Protein AF-A0A7V8RCX6-F1 (afdb_monomer)

Solvent-accessible surface area (backbone atoms only — not comparable to full-atom values): 16274 Å² total; per-residue (Å²): 136,80,81,80,78,79,68,81,81,81,74,73,63,91,70,73,66,72,78,74,90,60,91,49,94,75,63,81,87,49,75,70,74,54,70,71,52,35,29,60,40,49,23,44,60,29,39,39,66,17,65,67,55,43,53,50,51,62,69,48,70,80,50,73,89,47,82,86,41,75,65,42,35,65,69,10,46,87,76,41,24,57,45,77,71,68,55,87,54,51,48,88,69,55,48,78,50,63,29,56,94,47,24,42,57,39,44,36,31,38,23,32,78,88,46,64,73,81,71,50,42,88,79,42,45,84,58,36,75,49,76,56,90,58,36,37,38,36,36,28,34,43,102,73,53,78,48,40,39,34,38,33,57,33,86,86,42,87,63,77,42,77,63,74,68,93,53,99,49,31,69,48,31,52,48,32,51,53,48,52,55,39,53,62,67,70,51,84,80,63,74,81,65,53,46,38,61,51,75,68,54,43,53,54,50,51,52,32,49,43,51,48,54,39,49,74,74,64,51,47,72,66,51,44,29,49,68,70,75,38,60,87,56,82,84,64,54,62,73,59,38,76,76,32,68,62,51,57,52,35,51,51,48,53,52,50,28,50,39,29,28,69,63,42,23,56,58,36,32,65,45,58,49,76,75,74,85,124

Mean predicted aligned error: 8.82 Å

Radius of gyration: 21.64 Å; Cα contacts (8 Å, |Δi|>4): 363; chains: 1; bounding box: 50×54×68 Å

pLDDT: mean 82.91, std 17.57, range [28.8, 98.19]

InterPro domains:
  IPR018754 T6SS, Transcription factor RovC-like, DNA binding domain [PF10074] (167-269)
  IPR045465 Transcriptional regulator-like domain [PF20109] (26-81)

Foldseek 3Di:
DDDPPDAPDDPDQPDDDQPPPDDDVLQDPCLVVLPQDFLQQLLLLLQLLQPVLQVVVVVCVVPVPCQQDPVQCVVCVLSQASGRDNSVDHCVQANTQGDCVLFVLAWEKEDAPPCVVVLAFPQWDWRDWDDDPQWIWTWTDHPRDIHTYIYGHDHPHPDMDTDADPDPLSVLNVQSVVQSVCSNVVDDPGPDRFRGDDPVRSLLSSLLSSLSVCVVVSHDLQSSLCVRVNVPDDRDRPVCLVPDPSSVVSVVSNVVSVCSSVSVSSVSSSDTDPPPDD

Sequence (278 aa):
MLPDRILPAEPAWSNYHPMALGNQPWQDPEADAFCSHDFADFAQEFLRRNPAYRQLVSRWRGQADLMQSSVHEALAYPWGLCRVFDPDASPRATPALWRPACHPAILEIRCSTNSAPAMFPQGYDPLAEFKCGNAHHLVLANAAYRLRLCLWQAPGQQSPAMILLKDDSLAVRLAAAGHYARICKKHMAPPSPPCQPTPYQRLALVRLLQINDAMAAGATCRDIAWTIVFPKHECLSGMAWKGSAERRHCWRLIGQAKRLQHGGHLRLLALTRSVGKG

Secondary structure (DSSP, 8-state):
------PPPPPPGGG---S--S--TTSSS-TTTTTT--HHHHHHHHHHT-HHHHHHHHHHTT-GGGTTSHHHHHHHGGGTBSS---TTS-TTTS---B-TTT-TTSEEEEE-TT-TGGGSPTT-EEEEEEEETTEEEEEEE-SS-EEEEEEEE-TT--S-EEE---STTHHHHHHHHHHHHHHHTT-SSPPPPTTPPPHHHHHHHHHHHHHHHHHHTT--HHHHIIIIISTTSPPPPHHHHHT-HHHHHHHHHHHHHHHIIIIIHHHHHT--------

Organism: NCBI:txid56361

Nearest PDB structures (foldseek):
  7x0q-assembly1_B  TM=5.187E-01  e=9.604E-01  Acetivibrio thermocellus
  1gwz-assembly1_A  TM=2.024E-01  e=3.932E-02  Homo sapiens
  2a8b-assembly1_A  TM=2.290E-01  e=8.741E-02  Homo sapiens
  7kmy-assembly2_D  TM=5.469E-01  e=2.135E+00  Mycobacterium tuberculosis

Structure (mmCIF, N/CA/C/O backbone):
data_AF-A0A7V8RCX6-F1
#
_entry.id   AF-A0A7V8RCX6-F1
#
loop_
_atom_site.group_PDB
_atom_site.id
_atom_site.type_symbol
_atom_site.label_atom_id
_atom_site.label_alt_id
_atom_site.label_comp_id
_atom_site.label_asym_id
_atom_site.label_entity_id
_atom_site.label_seq_id
_atom_site.pdbx_PDB_ins_code
_atom_site.Cartn_x
_atom_site.Cartn_y
_atom_site.Cartn_z
_atom_site.occupancy
_atom_site.B_iso_or_equiv
_atom_site.auth_seq_id
_atom_site.auth_comp_id
_atom_site.auth_asym_id
_atom_site.auth_atom_id
_atom_site.pdbx_PDB_model_num
ATOM 1 N N . MET A 1 1 ? 27.632 -4.073 0.501 1.00 30.27 1 MET A N 1
ATOM 2 C CA . MET A 1 1 ? 27.812 -4.508 -0.898 1.00 30.27 1 MET A CA 1
ATOM 3 C C . MET A 1 1 ? 26.708 -5.504 -1.212 1.00 30.27 1 MET A C 1
ATOM 5 O O . MET A 1 1 ? 26.719 -6.582 -0.637 1.00 30.27 1 MET A O 1
ATOM 9 N N . LEU A 1 2 ? 25.693 -5.115 -1.990 1.00 29.42 2 LEU A N 1
ATOM 10 C CA . LEU A 1 2 ? 24.706 -6.078 -2.498 1.00 29.42 2 LEU A CA 1
ATOM 11 C C . LEU A 1 2 ? 25.322 -6.812 -3.697 1.00 29.42 2 LEU A C 1
ATOM 13 O O . LEU A 1 2 ? 25.995 -6.152 -4.487 1.00 29.42 2 LEU A O 1
ATOM 17 N N . PRO A 1 3 ? 25.094 -8.122 -3.865 1.00 32.94 3 PRO A N 1
ATOM 18 C CA . PRO A 1 3 ? 25.505 -8.807 -5.078 1.00 32.94 3 PRO A CA 1
ATOM 19 C C . PRO A 1 3 ? 24.666 -8.299 -6.255 1.00 32.94 3 PRO A C 1
ATOM 21 O O . PRO A 1 3 ? 23.431 -8.283 -6.193 1.00 32.94 3 PRO A O 1
ATOM 24 N N . ASP A 1 4 ? 25.351 -7.878 -7.318 1.00 33.56 4 ASP A N 1
ATOM 25 C CA . ASP A 1 4 ? 24.765 -7.586 -8.620 1.00 33.56 4 ASP A CA 1
ATOM 26 C C . ASP A 1 4 ? 24.038 -8.832 -9.122 1.00 33.56 4 ASP A C 1
ATOM 28 O O . ASP A 1 4 ? 24.635 -9.804 -9.584 1.00 33.56 4 ASP A O 1
ATOM 32 N N . ARG A 1 5 ? 22.709 -8.821 -9.015 1.00 40.06 5 ARG A N 1
ATOM 33 C CA . ARG A 1 5 ? 21.882 -9.785 -9.731 1.00 40.06 5 ARG A CA 1
ATOM 34 C C . ARG A 1 5 ? 21.974 -9.409 -11.209 1.00 40.06 5 ARG A C 1
ATOM 36 O O . ARG A 1 5 ? 21.362 -8.428 -11.634 1.00 40.06 5 ARG A O 1
ATOM 43 N N . ILE A 1 6 ? 22.804 -10.161 -11.931 1.00 40.66 6 ILE A N 1
ATOM 44 C CA . ILE A 1 6 ? 23.064 -10.055 -13.369 1.00 40.66 6 ILE A CA 1
ATOM 45 C C . ILE A 1 6 ? 21.714 -9.999 -14.092 1.00 40.66 6 ILE A C 1
ATOM 47 O O . ILE A 1 6 ? 20.936 -10.952 -14.058 1.00 40.66 6 ILE A O 1
ATOM 51 N N . LEU A 1 7 ? 21.410 -8.843 -14.683 1.00 47.62 7 LEU A N 1
ATOM 52 C CA . LEU A 1 7 ? 20.329 -8.731 -15.657 1.00 47.62 7 LEU A CA 1
ATOM 53 C C . LEU A 1 7 ? 20.684 -9.612 -16.863 1.00 47.62 7 LEU A C 1
ATOM 55 O O . LEU A 1 7 ? 21.874 -9.755 -17.152 1.00 47.62 7 LEU A O 1
ATOM 59 N N . PRO A 1 8 ? 19.698 -10.198 -17.562 1.00 46.56 8 PRO A N 1
ATOM 60 C CA . PRO A 1 8 ? 19.975 -10.995 -18.752 1.00 46.56 8 PRO A CA 1
ATOM 61 C C . PRO A 1 8 ? 20.878 -10.218 -19.722 1.00 46.56 8 PRO A C 1
ATOM 63 O O . PRO A 1 8 ? 20.714 -9.007 -19.899 1.00 46.56 8 PRO A O 1
ATOM 66 N N . ALA A 1 9 ? 21.863 -10.911 -20.300 1.00 45.94 9 ALA A N 1
ATOM 67 C CA . ALA A 1 9 ? 22.797 -10.327 -21.255 1.00 45.94 9 ALA A CA 1
ATOM 68 C C . ALA A 1 9 ? 22.026 -9.709 -22.435 1.00 45.94 9 ALA A C 1
ATOM 70 O O . ALA A 1 9 ? 21.134 -10.346 -22.994 1.00 45.94 9 ALA A O 1
ATOM 71 N N . GLU A 1 10 ? 22.345 -8.459 -22.790 1.00 52.66 10 GLU A N 1
ATOM 72 C CA . GLU A 1 10 ? 21.669 -7.766 -23.892 1.00 52.66 10 GLU A CA 1
ATOM 73 C C . GLU A 1 10 ? 21.939 -8.492 -25.230 1.00 52.66 10 GLU A C 1
ATOM 75 O O . GLU A 1 10 ? 23.099 -8.787 -25.532 1.00 52.66 10 GLU A O 1
ATOM 80 N N . PRO A 1 11 ? 20.912 -8.764 -26.058 1.00 50.78 11 PRO A N 1
ATOM 81 C CA . PRO A 1 11 ? 21.098 -9.371 -27.374 1.00 50.78 11 PRO A CA 1
ATOM 82 C C . PRO A 1 11 ? 21.833 -8.433 -28.346 1.00 50.78 11 PRO A C 1
ATOM 84 O O . PRO A 1 11 ? 21.842 -7.209 -28.184 1.00 50.78 11 PRO A O 1
ATOM 87 N N . ALA A 1 12 ? 22.435 -9.011 -29.391 1.00 51.22 12 ALA A N 1
ATOM 88 C CA . ALA A 1 12 ? 23.184 -8.278 -30.410 1.00 51.22 12 ALA A CA 1
ATOM 89 C C . ALA A 1 12 ? 22.312 -7.205 -31.098 1.00 51.22 12 ALA A C 1
ATOM 91 O O . ALA A 1 12 ? 21.289 -7.492 -31.719 1.00 51.22 12 ALA A O 1
ATOM 92 N N . TRP A 1 13 ? 22.744 -5.945 -30.989 1.00 49.66 13 TRP A N 1
ATOM 93 C CA . TRP A 1 13 ? 21.921 -4.747 -31.208 1.00 49.66 13 TRP A CA 1
ATOM 94 C C . TRP A 1 13 ? 21.447 -4.507 -32.649 1.00 49.66 13 TRP A C 1
ATOM 96 O O . TRP A 1 13 ? 20.579 -3.662 -32.856 1.00 49.66 13 TRP A O 1
ATOM 106 N N . SER A 1 14 ? 22.015 -5.206 -33.637 1.00 46.97 14 SER A N 1
ATOM 107 C CA . SER A 1 14 ? 21.682 -5.007 -35.056 1.00 46.97 14 SER A CA 1
ATOM 108 C C . SER A 1 14 ? 20.304 -5.562 -35.437 1.00 46.97 14 SER A C 1
ATOM 110 O O . SER A 1 14 ? 19.743 -5.117 -36.430 1.00 46.97 14 SER A O 1
ATOM 112 N N . ASN A 1 15 ? 19.748 -6.479 -34.634 1.00 48.31 15 ASN A N 1
ATOM 113 C CA . ASN A 1 15 ? 18.487 -7.179 -34.908 1.00 48.31 15 ASN A CA 1
ATOM 114 C C . ASN A 1 15 ? 17.499 -7.054 -33.733 1.00 48.31 15 ASN A C 1
ATOM 116 O O . ASN A 1 15 ? 16.752 -7.990 -33.449 1.00 48.31 15 ASN A O 1
ATOM 120 N N . TYR A 1 16 ? 17.524 -5.937 -32.988 1.00 49.53 16 TYR A N 1
ATOM 121 C CA . TYR A 1 16 ? 16.564 -5.719 -31.900 1.00 49.53 16 TYR A CA 1
ATOM 122 C C . TYR A 1 16 ? 15.160 -5.549 -32.484 1.00 49.53 16 TYR A C 1
ATOM 124 O O . TYR A 1 16 ? 14.740 -4.452 -32.850 1.00 49.53 16 TYR A O 1
ATOM 132 N N . HIS A 1 17 ? 14.437 -6.656 -32.547 1.00 55.19 17 HIS A N 1
ATOM 133 C CA . HIS A 1 17 ? 12.992 -6.658 -32.589 1.00 55.19 17 HIS A CA 1
ATOM 134 C C . HIS A 1 17 ? 12.529 -6.525 -31.134 1.00 55.19 17 HIS A C 1
ATOM 136 O O . HIS A 1 17 ? 12.916 -7.370 -30.320 1.00 55.19 17 HIS A O 1
ATOM 142 N N . PRO A 1 18 ? 11.750 -5.485 -30.768 1.00 53.72 18 PRO A N 1
ATOM 143 C CA . PRO A 1 18 ? 11.027 -5.499 -29.500 1.00 53.72 18 PRO A CA 1
ATOM 144 C C . PRO A 1 18 ? 10.345 -6.862 -29.388 1.00 53.72 18 PRO A C 1
ATOM 146 O O . PRO A 1 18 ? 9.826 -7.335 -30.406 1.00 53.72 18 PRO A O 1
ATOM 149 N N . MET A 1 19 ? 10.393 -7.516 -28.220 1.00 51.56 19 MET A N 1
ATOM 150 C CA . MET A 1 19 ? 9.683 -8.788 -28.031 1.00 51.56 19 MET A CA 1
ATOM 151 C C . MET A 1 19 ? 8.300 -8.684 -28.676 1.00 51.56 19 MET A C 1
ATOM 153 O O . MET A 1 19 ? 7.601 -7.698 -28.432 1.00 51.56 19 MET A O 1
ATOM 157 N N . ALA A 1 20 ? 7.980 -9.629 -29.571 1.00 46.34 20 ALA A N 1
ATOM 158 C CA . ALA A 1 20 ? 6.815 -9.556 -30.446 1.00 46.34 20 ALA A CA 1
ATOM 159 C C . ALA A 1 20 ? 5.590 -9.067 -29.658 1.00 46.34 20 ALA A C 1
ATOM 161 O O . ALA A 1 20 ? 5.221 -9.663 -28.645 1.00 46.34 20 ALA A O 1
ATOM 162 N N . LEU A 1 21 ? 5.019 -7.951 -30.121 1.00 43.19 21 LEU A N 1
ATOM 163 C CA . LEU A 1 21 ? 3.926 -7.177 -29.521 1.00 43.19 21 LEU A CA 1
ATOM 164 C C . LEU A 1 21 ? 2.579 -7.936 -29.553 1.00 43.19 21 LEU A C 1
ATOM 166 O O . LEU A 1 21 ? 1.555 -7.387 -29.941 1.00 43.19 21 LEU A O 1
ATOM 170 N N . GLY A 1 22 ? 2.566 -9.220 -29.203 1.00 40.50 22 GLY A N 1
ATOM 171 C CA . GLY A 1 22 ? 1.353 -9.919 -28.792 1.00 40.50 22 GLY A CA 1
ATOM 172 C C . GLY A 1 22 ? 1.123 -9.640 -27.312 1.00 40.50 22 GLY A C 1
ATOM 173 O O . GLY A 1 22 ? 2.089 -9.728 -26.558 1.00 40.50 22 GLY A O 1
ATOM 174 N N . ASN A 1 23 ? -0.114 -9.276 -26.936 1.00 43.81 23 ASN A N 1
ATOM 175 C CA . ASN A 1 23 ? -0.595 -8.969 -25.577 1.00 43.81 23 ASN A CA 1
ATOM 176 C C . ASN A 1 23 ? 0.344 -9.465 -24.464 1.00 43.81 23 ASN A C 1
ATOM 178 O O . ASN A 1 23 ? 0.214 -10.586 -23.970 1.00 43.81 23 ASN A O 1
ATOM 182 N N . GLN A 1 24 ? 1.309 -8.625 -24.084 1.00 51.25 24 GLN A N 1
ATOM 183 C CA . GLN A 1 24 ? 2.179 -8.916 -22.954 1.00 51.25 24 GLN A CA 1
ATOM 184 C C . GLN A 1 24 ? 1.385 -8.625 -21.674 1.00 51.25 24 GLN A C 1
ATOM 186 O O . GLN A 1 24 ? 0.703 -7.602 -21.619 1.00 51.25 24 GLN A O 1
ATOM 191 N N . PRO A 1 25 ? 1.464 -9.464 -20.628 1.00 46.69 25 PRO A N 1
ATOM 192 C CA . PRO A 1 25 ? 0.589 -9.375 -19.453 1.00 46.69 25 PRO A CA 1
ATOM 193 C C . PRO A 1 25 ? 0.703 -8.067 -18.646 1.00 46.69 25 PRO A C 1
ATOM 195 O O . PRO A 1 25 ? -0.121 -7.825 -17.773 1.00 46.69 25 PRO A O 1
ATOM 198 N N . TRP A 1 26 ? 1.696 -7.214 -18.925 1.00 58.19 26 TRP A N 1
ATOM 199 C CA . TRP A 1 26 ? 1.859 -5.883 -18.321 1.00 58.19 26 TRP A CA 1
ATOM 200 C C . TRP A 1 26 ? 1.401 -4.717 -19.224 1.00 58.19 26 TRP A C 1
ATOM 202 O O . TRP A 1 26 ? 1.582 -3.557 -18.849 1.00 58.19 26 TRP A O 1
ATOM 212 N N . GLN A 1 27 ? 0.846 -4.994 -20.413 1.00 51.09 27 GLN A N 1
ATOM 213 C CA . GLN A 1 27 ? 0.167 -4.003 -21.255 1.00 51.09 27 GLN A CA 1
ATOM 214 C C . GLN A 1 27 ? -1.329 -3.947 -20.880 1.00 51.09 27 GLN A C 1
ATOM 216 O O . GLN A 1 27 ? -2.045 -4.937 -20.953 1.00 51.09 27 GLN A O 1
ATOM 221 N N . ASP A 1 28 ? -1.727 -2.763 -20.414 1.00 50.72 28 ASP A N 1
ATOM 222 C CA . ASP A 1 28 ? -2.943 -2.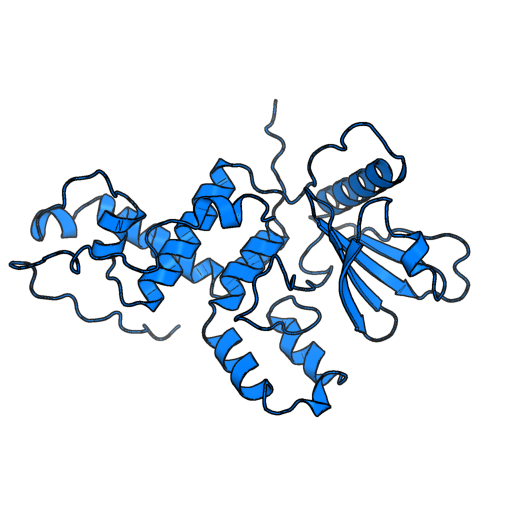341 -19.691 1.00 50.72 28 ASP A CA 1
ATOM 223 C C . ASP A 1 28 ? -4.285 -3.067 -19.954 1.00 50.72 28 ASP A C 1
ATOM 225 O O . ASP A 1 28 ? -4.824 -3.032 -21.063 1.00 50.72 28 ASP A O 1
ATOM 229 N N . PRO A 1 29 ? -4.892 -3.597 -18.872 1.00 45.94 29 PRO A N 1
ATOM 230 C CA . PRO A 1 29 ? -6.251 -3.200 -18.465 1.00 45.94 29 PRO A CA 1
ATOM 231 C C . PRO A 1 29 ? -6.358 -2.734 -16.988 1.00 45.94 29 PRO A C 1
ATOM 233 O O . PRO A 1 29 ? -7.456 -2.642 -16.442 1.00 45.94 29 PRO A O 1
ATOM 236 N N . GLU A 1 30 ? -5.245 -2.454 -16.301 1.00 51.53 30 GLU A N 1
ATOM 237 C CA . GLU A 1 30 ? -5.198 -2.283 -14.837 1.00 51.53 30 GLU A CA 1
ATOM 238 C C . GLU A 1 30 ? -5.081 -0.829 -14.341 1.00 51.53 30 GLU A C 1
ATOM 240 O O . GLU A 1 30 ? -5.135 -0.598 -13.130 1.00 51.53 30 GLU A O 1
ATOM 245 N N . ALA A 1 31 ? -4.974 0.180 -15.212 1.00 49.62 31 ALA A N 1
ATOM 246 C CA . ALA A 1 31 ? -4.999 1.582 -14.773 1.00 49.62 31 ALA A CA 1
ATOM 247 C C . ALA A 1 31 ? -6.253 1.910 -13.926 1.00 49.62 31 ALA A C 1
ATOM 249 O O . ALA A 1 31 ? -6.152 2.625 -12.921 1.00 49.62 31 ALA A O 1
ATOM 250 N N . ASP A 1 32 ? -7.397 1.298 -14.255 1.00 59.03 32 ASP A N 1
ATOM 251 C CA . ASP A 1 32 ? -8.630 1.378 -13.464 1.00 59.03 32 ASP A CA 1
ATOM 252 C C . ASP A 1 32 ? -8.557 0.564 -12.161 1.00 59.03 32 ASP A C 1
ATOM 254 O O . ASP A 1 32 ? -9.097 0.990 -11.137 1.00 59.03 32 ASP A O 1
ATOM 258 N N . ALA A 1 33 ? -7.826 -0.556 -12.130 1.00 75.31 33 ALA A N 1
ATOM 259 C CA . ALA A 1 33 ? -7.697 -1.401 -10.936 1.00 75.31 33 ALA A CA 1
ATOM 260 C C . ALA A 1 33 ? -7.033 -0.654 -9.764 1.00 75.31 33 ALA A C 1
ATOM 262 O O . ALA A 1 33 ? -7.359 -0.873 -8.591 1.00 75.31 33 ALA A O 1
ATOM 263 N N . PHE A 1 34 ? -6.145 0.296 -10.072 1.00 86.81 34 PHE A N 1
ATOM 264 C CA . PHE A 1 34 ? -5.451 1.095 -9.069 1.00 86.81 34 PHE A CA 1
ATOM 265 C C . PHE A 1 34 ? -6.160 2.401 -8.703 1.00 86.81 34 PHE A C 1
ATOM 267 O O . PHE A 1 34 ? -5.641 3.123 -7.852 1.00 86.81 34 PHE A O 1
ATOM 274 N N . CYS A 1 35 ? -7.327 2.733 -9.269 1.00 83.31 35 CYS A N 1
ATOM 275 C CA . CYS A 1 35 ? -7.979 4.036 -9.056 1.00 83.31 35 CYS A CA 1
ATOM 276 C C . CYS A 1 35 ? -8.303 4.334 -7.577 1.00 83.31 35 CYS A C 1
ATOM 278 O O . CYS A 1 35 ? -8.195 5.476 -7.131 1.00 83.31 35 CYS A O 1
ATOM 280 N N . SER A 1 36 ? -8.615 3.294 -6.799 1.00 86.38 36 SER A N 1
ATOM 281 C CA . SER A 1 36 ? -9.045 3.378 -5.396 1.00 86.38 36 SER A CA 1
ATOM 282 C C . SER A 1 36 ? -7.941 3.077 -4.372 1.00 86.38 36 SER A C 1
ATOM 284 O O . SER A 1 36 ? -8.206 3.054 -3.167 1.00 86.38 36 SER A O 1
ATOM 286 N N . HIS A 1 37 ? -6.705 2.831 -4.823 1.00 92.31 37 HIS A N 1
ATOM 287 C CA . HIS A 1 37 ? -5.591 2.487 -3.935 1.00 92.31 37 HIS A CA 1
ATOM 288 C C . HIS A 1 37 ? -5.141 3.690 -3.095 1.00 92.31 37 HIS A C 1
ATOM 290 O O . HIS A 1 37 ? -4.948 4.787 -3.614 1.00 92.31 37 HIS A O 1
ATOM 296 N N . ASP A 1 38 ? -4.915 3.509 -1.805 1.00 93.81 38 ASP A N 1
ATOM 297 C CA . ASP A 1 38 ? -4.185 4.502 -1.014 1.00 93.81 38 ASP A CA 1
ATOM 298 C C . ASP A 1 38 ? -2.682 4.174 -0.959 1.00 93.81 38 ASP A C 1
ATOM 300 O O . ASP A 1 38 ? -2.218 3.209 -1.575 1.00 93.81 38 ASP A O 1
ATOM 304 N N . PHE A 1 39 ? -1.880 4.985 -0.260 1.00 95.69 39 PHE A N 1
ATOM 305 C CA . PHE A 1 39 ? -0.441 4.713 -0.164 1.00 95.69 39 PHE A CA 1
ATOM 306 C C . PHE A 1 39 ? -0.112 3.375 0.514 1.00 95.69 39 PHE A C 1
ATOM 308 O O . PHE A 1 39 ? 0.903 2.764 0.180 1.00 95.69 39 PHE A O 1
ATOM 315 N N . ALA A 1 40 ? -0.951 2.907 1.439 1.00 96.50 40 ALA A N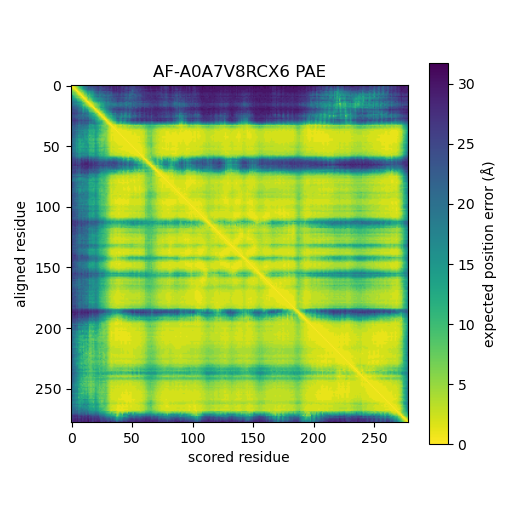 1
ATOM 316 C CA . ALA A 1 40 ? -0.762 1.628 2.110 1.00 96.50 40 ALA A CA 1
ATOM 317 C C . ALA A 1 40 ? -1.107 0.445 1.192 1.00 96.50 40 ALA A C 1
ATOM 319 O O . ALA A 1 40 ? -0.451 -0.593 1.271 1.00 96.50 40 ALA A O 1
ATOM 320 N N . ASP A 1 41 ? -2.053 0.619 0.270 1.00 95.88 41 ASP A N 1
ATOM 321 C CA . ASP A 1 41 ? -2.347 -0.369 -0.772 1.00 95.88 41 ASP A CA 1
ATOM 322 C C . ASP A 1 41 ? -1.181 -0.462 -1.762 1.00 95.88 41 ASP A C 1
ATOM 324 O O . ASP A 1 41 ? -0.702 -1.554 -2.058 1.00 95.88 41 ASP A O 1
ATOM 328 N N . PHE A 1 42 ? -0.635 0.679 -2.198 1.00 97.06 42 PHE A N 1
ATOM 329 C CA . PHE A 1 42 ? 0.579 0.691 -3.020 1.00 97.06 42 PHE A CA 1
ATOM 330 C C . PHE A 1 42 ? 1.778 0.074 -2.295 1.00 97.06 42 PHE A C 1
ATOM 332 O O . PHE A 1 42 ? 2.538 -0.680 -2.901 1.00 97.06 42 PHE A O 1
ATOM 339 N N . ALA A 1 43 ? 1.955 0.345 -0.999 1.00 98.06 43 ALA A N 1
ATOM 340 C CA . ALA A 1 43 ? 3.007 -0.295 -0.214 1.00 98.06 43 ALA A CA 1
ATOM 341 C C . ALA A 1 43 ? 2.876 -1.826 -0.237 1.00 98.06 43 ALA A C 1
ATOM 343 O O . ALA A 1 43 ? 3.878 -2.528 -0.392 1.00 98.06 43 ALA A O 1
ATOM 344 N N . GLN A 1 44 ? 1.644 -2.337 -0.161 1.00 97.81 44 GLN A N 1
ATOM 345 C CA . GLN A 1 44 ? 1.359 -3.764 -0.268 1.00 97.81 44 GLN A CA 1
ATOM 346 C C . GLN A 1 44 ? 1.651 -4.293 -1.678 1.00 97.81 44 GLN A C 1
ATOM 348 O O . GLN A 1 44 ? 2.277 -5.342 -1.800 1.00 97.81 44 GLN A O 1
ATOM 353 N N . GLU A 1 45 ? 1.283 -3.563 -2.737 1.00 97.44 45 GLU A N 1
ATOM 354 C CA . GLU A 1 45 ? 1.592 -3.920 -4.132 1.00 97.44 45 GLU A CA 1
ATOM 355 C C . GLU A 1 45 ? 3.104 -4.069 -4.387 1.00 97.44 45 GLU A C 1
ATOM 357 O O . GLU A 1 45 ? 3.541 -4.999 -5.074 1.00 97.44 45 GLU A O 1
ATOM 362 N N . PHE A 1 46 ? 3.929 -3.192 -3.808 1.00 97.94 46 PHE A N 1
ATOM 363 C CA . PHE A 1 46 ? 5.387 -3.311 -3.905 1.00 97.94 46 PHE A CA 1
ATOM 364 C C . PHE A 1 46 ? 5.926 -4.476 -3.074 1.00 97.94 46 PHE A C 1
ATOM 366 O O . PHE A 1 46 ? 6.788 -5.223 -3.545 1.00 97.94 46 PHE A O 1
ATOM 373 N N . LEU A 1 47 ? 5.424 -4.653 -1.850 1.00 97.75 47 LEU A N 1
ATOM 374 C CA . LEU A 1 47 ? 5.879 -5.716 -0.959 1.00 97.75 47 LEU A CA 1
ATOM 375 C C . LEU A 1 47 ? 5.491 -7.110 -1.474 1.00 97.75 47 LEU A C 1
ATOM 377 O O . LEU A 1 47 ? 6.318 -8.018 -1.452 1.00 97.75 47 LEU A O 1
ATOM 381 N N . ARG A 1 48 ? 4.287 -7.288 -2.028 1.00 95.88 48 ARG A N 1
ATOM 382 C CA . ARG A 1 48 ? 3.829 -8.584 -2.563 1.00 95.88 48 ARG A CA 1
ATOM 383 C C . ARG A 1 48 ? 4.636 -9.070 -3.773 1.00 95.88 48 ARG A C 1
ATOM 385 O O . ARG A 1 48 ? 4.664 -10.266 -4.065 1.00 95.88 48 ARG A O 1
ATOM 392 N N . ARG A 1 49 ? 5.333 -8.148 -4.449 1.00 95.75 49 ARG A N 1
ATOM 393 C CA . ARG A 1 49 ? 6.294 -8.420 -5.529 1.00 95.75 49 ARG A CA 1
ATOM 394 C C . ARG A 1 49 ? 7.712 -8.671 -5.026 1.00 95.75 49 ARG A C 1
ATOM 396 O O . ARG A 1 49 ? 8.560 -9.074 -5.813 1.00 95.75 49 ARG A O 1
ATOM 403 N N . ASN A 1 50 ? 8.023 -8.415 -3.756 1.00 96.94 50 ASN A N 1
ATOM 404 C CA . ASN A 1 50 ? 9.370 -8.600 -3.224 1.00 96.94 50 ASN A CA 1
ATOM 405 C C . ASN A 1 50 ? 9.741 -10.100 -3.190 1.00 96.94 50 ASN A C 1
ATOM 407 O O . ASN A 1 50 ? 9.065 -10.871 -2.506 1.00 96.94 50 ASN A O 1
ATOM 411 N N . PRO A 1 51 ? 10.830 -10.535 -3.857 1.00 95.12 51 PRO A N 1
ATOM 412 C CA . PRO A 1 51 ? 11.197 -11.951 -3.908 1.00 95.12 51 PRO A CA 1
ATOM 413 C C . PRO A 1 51 ? 11.495 -12.570 -2.539 1.00 95.12 51 PRO A C 1
ATOM 415 O O . PRO A 1 51 ? 11.143 -13.722 -2.306 1.00 95.12 51 PRO A O 1
ATOM 418 N N . ALA A 1 52 ? 12.114 -11.818 -1.625 1.00 95.06 52 ALA A N 1
ATOM 419 C CA . ALA A 1 52 ? 12.422 -12.298 -0.280 1.00 95.06 52 ALA A CA 1
ATOM 420 C C . ALA A 1 52 ? 11.151 -12.437 0.570 1.00 95.06 52 ALA A C 1
ATOM 422 O O . ALA A 1 52 ? 11.010 -13.420 1.291 1.00 95.06 52 ALA A O 1
ATOM 423 N N . TYR A 1 53 ? 10.197 -11.510 0.435 1.00 95.19 53 TYR A N 1
ATOM 424 C CA . TYR A 1 53 ? 8.886 -11.638 1.075 1.00 95.19 53 TYR A CA 1
ATOM 425 C C . TYR A 1 53 ? 8.100 -12.836 0.519 1.00 95.19 53 TYR A C 1
ATOM 427 O O . TYR A 1 53 ? 7.572 -13.639 1.283 1.00 95.19 53 TYR A O 1
ATOM 435 N N . ARG A 1 54 ? 8.081 -13.024 -0.809 1.00 94.25 54 ARG A N 1
ATOM 436 C CA . ARG A 1 54 ? 7.429 -14.185 -1.444 1.00 94.25 54 ARG A CA 1
ATOM 437 C C . ARG A 1 54 ? 8.067 -15.508 -1.012 1.00 94.25 54 ARG A C 1
ATOM 439 O O . ARG A 1 54 ? 7.346 -16.448 -0.702 1.00 94.25 54 ARG A O 1
ATOM 446 N N . GLN A 1 55 ? 9.399 -15.572 -0.950 1.00 92.81 55 GLN A N 1
ATOM 447 C CA . GLN A 1 55 ? 10.129 -16.752 -0.477 1.00 92.81 55 GLN A CA 1
ATOM 448 C C . GLN A 1 55 ? 9.882 -17.029 1.009 1.00 92.81 55 GLN A C 1
ATOM 450 O O . GLN A 1 55 ? 9.797 -18.187 1.412 1.00 92.81 55 GLN A O 1
ATOM 455 N N . LEU A 1 56 ? 9.776 -15.981 1.829 1.00 90.69 56 LEU A N 1
ATOM 456 C CA . LEU A 1 56 ? 9.365 -16.115 3.219 1.00 90.69 56 LEU A CA 1
ATOM 457 C C . LEU A 1 56 ? 7.983 -16.773 3.269 1.00 90.69 56 LEU A C 1
ATOM 459 O O . LEU A 1 56 ? 7.857 -17.869 3.799 1.00 90.69 56 LEU A O 1
ATOM 463 N N . VAL A 1 57 ? 6.966 -16.166 2.656 1.00 89.00 57 VAL A N 1
ATOM 464 C CA . VAL A 1 57 ? 5.593 -16.689 2.723 1.00 89.00 57 VAL A CA 1
ATOM 465 C C . VAL A 1 57 ? 5.486 -18.107 2.148 1.00 89.00 57 VAL A C 1
ATOM 467 O O . VAL A 1 57 ? 4.807 -18.940 2.742 1.00 89.00 57 VAL A O 1
ATOM 470 N N . SER A 1 58 ? 6.189 -18.436 1.058 1.00 88.75 58 SER A N 1
ATOM 471 C CA . SER A 1 58 ? 6.141 -19.785 0.477 1.00 88.75 58 SER A CA 1
ATOM 472 C C . SER A 1 58 ? 6.696 -20.867 1.406 1.00 88.75 58 SER A C 1
ATOM 474 O O . SER A 1 58 ? 6.128 -21.954 1.467 1.00 88.75 58 SER A O 1
ATOM 476 N N . ARG A 1 59 ? 7.751 -20.570 2.177 1.00 84.75 59 ARG A N 1
ATOM 477 C CA . ARG A 1 59 ? 8.285 -21.490 3.198 1.00 84.75 59 ARG A CA 1
ATOM 478 C C . ARG A 1 59 ? 7.289 -21.737 4.332 1.00 84.75 59 ARG A C 1
ATOM 480 O O . ARG A 1 59 ? 7.260 -22.831 4.880 1.00 84.75 59 ARG A O 1
ATOM 487 N N . TRP A 1 60 ? 6.473 -20.736 4.659 1.00 74.31 60 TRP A N 1
ATOM 488 C CA . TRP A 1 60 ? 5.541 -20.780 5.789 1.00 74.31 60 TRP A CA 1
ATOM 489 C C . TRP A 1 60 ? 4.134 -21.281 5.430 1.00 74.31 60 TRP A C 1
ATOM 491 O O . TRP A 1 60 ? 3.445 -21.792 6.309 1.00 74.31 60 TRP A O 1
ATOM 501 N N . ARG A 1 61 ? 3.706 -21.225 4.156 1.00 70.88 61 ARG A N 1
ATOM 502 C CA . ARG A 1 61 ? 2.399 -21.763 3.709 1.00 70.88 61 ARG A CA 1
ATOM 503 C C . ARG A 1 61 ? 2.192 -23.251 4.048 1.00 70.88 61 ARG A C 1
ATOM 505 O O . ARG A 1 61 ? 1.050 -23.682 4.134 1.00 70.88 61 ARG A O 1
ATOM 512 N N . GLY A 1 62 ? 3.261 -24.020 4.270 1.00 58.38 62 GLY A N 1
ATOM 513 C CA . GLY A 1 62 ? 3.197 -25.435 4.663 1.00 58.38 62 GLY A CA 1
ATOM 514 C C . GLY A 1 62 ? 3.028 -25.708 6.166 1.00 58.38 62 GLY A C 1
ATOM 515 O O . GLY A 1 62 ? 3.024 -26.869 6.554 1.00 58.38 62 GLY A O 1
ATOM 516 N N . GLN A 1 63 ? 2.925 -24.679 7.019 1.00 60.69 63 GLN A N 1
ATOM 517 C CA . GLN A 1 63 ? 2.899 -24.811 8.486 1.00 60.69 63 GLN A CA 1
ATOM 518 C C . GLN A 1 63 ? 1.687 -24.080 9.093 1.00 60.69 63 GLN A C 1
ATOM 520 O O . GLN A 1 63 ? 1.826 -23.111 9.842 1.00 60.69 63 GLN A O 1
ATOM 525 N N . ALA A 1 64 ? 0.481 -24.529 8.727 1.00 51.81 64 ALA A N 1
ATOM 526 C CA . ALA A 1 64 ? -0.796 -23.888 9.065 1.00 51.81 64 ALA A CA 1
ATOM 527 C C . ALA A 1 64 ? -1.048 -23.712 10.580 1.00 51.81 64 ALA A C 1
ATOM 529 O O . ALA A 1 64 ? -1.682 -22.735 10.982 1.00 51.81 64 ALA A O 1
ATOM 530 N N . ASP A 1 65 ? -0.486 -24.584 11.422 1.00 48.25 65 ASP A N 1
ATOM 531 C CA . ASP A 1 65 ? -0.716 -24.594 12.876 1.00 48.25 65 ASP A CA 1
ATOM 532 C C . ASP A 1 65 ? -0.059 -23.426 13.639 1.00 48.25 65 ASP A C 1
ATOM 534 O O . ASP A 1 65 ? -0.352 -23.200 14.811 1.00 48.25 65 ASP A O 1
ATOM 538 N N . LEU A 1 66 ? 0.799 -22.626 12.992 1.00 52.41 66 LEU A N 1
ATOM 539 C CA . LEU A 1 66 ? 1.551 -21.542 13.647 1.00 52.41 66 LEU A CA 1
ATOM 540 C C . LEU A 1 66 ? 0.951 -20.137 13.441 1.00 52.41 66 LEU A C 1
ATOM 542 O O . LEU A 1 66 ? 1.504 -19.157 13.948 1.00 52.41 66 LEU A O 1
ATOM 546 N N . MET A 1 67 ? -0.200 -20.029 12.762 1.00 50.19 67 MET A N 1
ATOM 547 C CA . MET A 1 67 ? -0.908 -18.771 12.440 1.00 50.19 67 MET A CA 1
ATOM 548 C C . MET A 1 67 ? -1.327 -17.924 13.660 1.00 50.19 67 MET A C 1
ATOM 550 O O . MET A 1 67 ? -1.667 -16.753 13.499 1.00 50.19 67 MET A O 1
ATOM 554 N N . GLN A 1 68 ? -1.291 -18.488 14.872 1.00 53.59 68 GLN A N 1
ATOM 555 C CA . GLN A 1 68 ? -1.654 -17.811 16.128 1.00 53.59 68 GLN A CA 1
ATOM 556 C C . GLN A 1 68 ? -0.460 -17.608 17.082 1.00 53.59 68 GLN A C 1
ATOM 558 O O . GLN A 1 68 ? -0.642 -17.211 18.230 1.00 53.59 68 GLN A O 1
ATOM 563 N N . SER A 1 69 ? 0.768 -17.888 16.632 1.00 58.88 69 SER A N 1
ATOM 564 C CA . SER A 1 69 ? 1.969 -17.836 17.476 1.00 58.88 69 SER A CA 1
ATOM 565 C C . SER A 1 69 ? 2.680 -16.474 17.433 1.00 58.88 69 SER A C 1
ATOM 567 O O . SER A 1 69 ? 2.692 -15.792 16.408 1.00 58.88 69 SER A O 1
ATOM 569 N N . SER A 1 70 ? 3.362 -16.109 18.526 1.00 63.34 70 SER A N 1
ATOM 570 C CA . SER A 1 70 ? 4.257 -14.936 18.614 1.00 63.34 70 SER A CA 1
ATOM 571 C C . SER A 1 70 ? 5.381 -14.947 17.565 1.00 63.34 70 SER A C 1
ATOM 573 O O . SER A 1 70 ? 5.911 -13.901 17.189 1.00 63.34 70 SER A O 1
ATOM 575 N N . VAL A 1 71 ? 5.710 -16.127 17.031 1.00 67.44 71 VAL A N 1
ATOM 576 C CA . VAL A 1 71 ? 6.670 -16.314 15.936 1.00 67.44 71 VAL A CA 1
ATOM 577 C C . VAL A 1 71 ? 6.193 -15.612 14.660 1.00 67.44 71 VAL A C 1
ATOM 579 O O . VAL A 1 71 ? 7.000 -15.018 13.949 1.00 67.44 71 VAL A O 1
ATOM 582 N N . HIS A 1 72 ? 4.886 -15.597 14.389 1.00 70.19 72 HIS A N 1
ATOM 583 C CA . HIS A 1 72 ? 4.327 -14.947 13.202 1.00 70.19 72 HIS A CA 1
ATOM 584 C C . HIS A 1 72 ? 4.502 -13.421 13.229 1.00 70.19 72 HIS A C 1
ATOM 586 O O . HIS A 1 72 ? 4.784 -12.798 12.202 1.00 70.19 72 HIS A O 1
ATOM 592 N N . GLU A 1 73 ? 4.384 -12.816 14.413 1.00 72.06 73 GLU A N 1
ATOM 593 C CA . GLU A 1 73 ? 4.622 -11.386 14.610 1.00 72.06 73 GLU A CA 1
ATOM 594 C C . GLU A 1 73 ? 6.092 -11.031 14.352 1.00 72.06 73 GLU A C 1
ATOM 596 O O . GLU A 1 73 ? 6.384 -10.078 13.625 1.00 72.06 73 GLU A O 1
ATOM 601 N N . ALA A 1 74 ? 7.027 -11.844 14.855 1.00 81.69 74 ALA A N 1
ATOM 602 C CA . ALA A 1 74 ? 8.459 -11.644 14.636 1.00 81.69 74 ALA A CA 1
ATOM 603 C C . ALA A 1 74 ? 8.846 -11.687 13.145 1.00 81.69 74 ALA A C 1
ATOM 605 O O . ALA A 1 74 ? 9.730 -10.948 12.714 1.00 81.69 74 ALA A O 1
ATOM 606 N N . LEU A 1 75 ? 8.160 -12.501 12.335 1.00 86.50 75 LEU A N 1
ATOM 607 C CA . LEU A 1 75 ? 8.377 -12.576 10.884 1.00 86.50 75 LEU A CA 1
ATOM 608 C C . LEU A 1 75 ? 7.775 -11.391 10.124 1.00 86.50 75 LEU A C 1
ATOM 610 O O . LEU A 1 75 ? 8.309 -10.981 9.093 1.00 86.50 75 LEU A O 1
ATOM 614 N N . ALA A 1 76 ? 6.661 -10.849 10.614 1.00 90.19 76 ALA A N 1
ATOM 615 C CA . ALA A 1 76 ? 5.976 -9.700 10.029 1.00 90.19 76 ALA A CA 1
ATOM 616 C C . ALA A 1 76 ? 6.691 -8.371 10.355 1.00 90.19 76 ALA A C 1
ATOM 618 O O . ALA A 1 76 ? 6.696 -7.445 9.535 1.00 90.19 76 ALA A O 1
ATOM 619 N N . TYR A 1 77 ? 7.347 -8.306 11.520 1.00 89.44 77 TYR A N 1
ATOM 620 C CA . TYR A 1 77 ? 7.991 -7.114 12.074 1.00 89.44 77 TYR A CA 1
ATOM 621 C C . TYR A 1 77 ? 8.946 -6.398 11.094 1.00 89.44 77 TYR A C 1
ATOM 623 O O . TYR A 1 77 ? 8.794 -5.182 10.920 1.00 89.44 77 TYR A O 1
ATOM 631 N N . PRO A 1 78 ? 9.895 -7.075 10.409 1.00 92.56 78 PRO A N 1
ATOM 632 C CA . PRO A 1 78 ? 10.841 -6.413 9.502 1.00 92.56 78 PRO A CA 1
ATOM 633 C C . PRO A 1 78 ? 10.175 -5.769 8.282 1.00 92.56 78 PRO A C 1
ATOM 635 O O . PRO A 1 78 ? 10.734 -4.858 7.677 1.00 92.56 78 PRO A O 1
ATOM 638 N N . TRP A 1 79 ? 8.970 -6.222 7.933 1.00 95.31 79 TRP A N 1
ATOM 639 C CA . TRP A 1 79 ? 8.191 -5.730 6.799 1.00 95.31 79 TRP A CA 1
ATOM 640 C C . TRP A 1 79 ? 7.180 -4.649 7.193 1.00 95.31 79 TRP A C 1
ATOM 642 O O . TRP A 1 79 ? 6.397 -4.213 6.359 1.00 95.31 79 TRP A O 1
ATOM 652 N N . GLY A 1 80 ? 7.166 -4.213 8.459 1.00 95.00 80 GLY A N 1
ATOM 653 C CA . GLY A 1 80 ? 6.227 -3.201 8.953 1.00 95.00 80 GLY A CA 1
ATOM 654 C C . GLY A 1 80 ? 4.795 -3.703 9.158 1.00 95.00 80 GLY A C 1
ATOM 655 O O . GLY A 1 80 ? 3.888 -2.892 9.354 1.00 95.00 80 GLY A O 1
ATOM 656 N N . LEU A 1 81 ? 4.591 -5.020 9.132 1.00 95.00 81 LEU A N 1
ATOM 657 C CA . LEU A 1 81 ? 3.291 -5.677 9.224 1.00 95.00 81 LEU A CA 1
ATOM 658 C C . LEU A 1 81 ? 3.005 -6.159 10.653 1.00 95.00 81 LEU A C 1
ATOM 660 O O . LEU A 1 81 ? 3.925 -6.497 11.394 1.00 95.00 81 LEU A O 1
ATOM 664 N N . CYS A 1 82 ? 1.726 -6.236 11.022 1.00 92.75 82 CYS A N 1
ATOM 665 C CA . CYS A 1 82 ? 1.271 -6.941 12.225 1.00 92.75 82 CYS A CA 1
ATOM 666 C C . CYS A 1 82 ? 1.232 -8.460 12.002 1.00 92.75 82 CYS A C 1
ATOM 668 O O . CYS A 1 82 ? 1.447 -9.239 12.923 1.00 92.75 82 CYS A O 1
ATOM 670 N N . ARG A 1 83 ? 0.949 -8.886 10.765 1.00 90.00 83 ARG A N 1
ATOM 671 C CA . ARG A 1 83 ? 0.908 -10.288 10.336 1.00 90.00 83 ARG A CA 1
ATOM 672 C C . ARG A 1 83 ? 1.310 -10.386 8.865 1.00 90.00 83 ARG A C 1
ATOM 674 O O . ARG A 1 83 ? 0.994 -9.474 8.100 1.00 90.00 83 ARG A O 1
ATOM 681 N N . VAL A 1 84 ? 1.968 -11.470 8.449 1.00 91.38 84 VAL A N 1
ATOM 682 C CA . VAL A 1 84 ? 2.184 -11.700 7.012 1.00 91.38 84 VAL A CA 1
ATOM 683 C C . VAL A 1 84 ? 0.844 -11.908 6.295 1.00 91.38 84 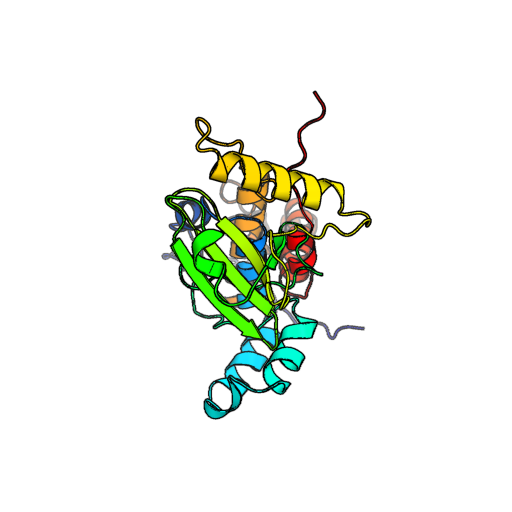VAL A C 1
ATOM 685 O O . VAL A 1 84 ? -0.116 -12.439 6.860 1.00 91.38 84 VAL A O 1
ATOM 688 N N . PHE A 1 85 ? 0.784 -11.437 5.055 1.00 91.31 85 PHE A N 1
ATOM 689 C CA . PHE A 1 85 ? -0.335 -11.584 4.128 1.00 91.31 85 PHE A CA 1
ATOM 690 C C . PHE A 1 85 ? 0.068 -12.433 2.917 1.00 91.31 85 PHE A C 1
ATOM 692 O O . PHE A 1 85 ? 1.250 -12.516 2.566 1.00 91.31 85 PHE A O 1
ATOM 699 N N . ASP A 1 86 ? -0.928 -13.017 2.257 1.00 91.19 86 ASP A N 1
ATOM 700 C CA . ASP A 1 86 ? -0.752 -13.763 1.016 1.00 91.19 86 ASP A CA 1
ATOM 701 C C . ASP A 1 86 ? -0.315 -12.828 -0.139 1.00 91.19 86 ASP A C 1
ATOM 703 O O . ASP A 1 86 ? -1.090 -11.955 -0.533 1.00 91.19 86 ASP A O 1
ATOM 707 N N . PRO A 1 87 ? 0.897 -12.984 -0.714 1.00 93.88 87 PRO A N 1
ATOM 708 C CA . PRO A 1 87 ? 1.379 -12.113 -1.782 1.00 93.88 87 PRO A CA 1
ATOM 709 C C . PRO A 1 87 ? 0.657 -12.286 -3.132 1.00 93.88 87 PRO A C 1
ATOM 711 O O . PRO A 1 87 ? 0.872 -11.472 -4.037 1.00 93.88 87 PRO A O 1
ATOM 714 N N . ASP A 1 88 ? -0.157 -13.328 -3.294 1.00 91.19 88 ASP A N 1
ATOM 715 C CA . ASP A 1 88 ? -0.963 -13.561 -4.497 1.00 91.19 88 ASP A CA 1
ATOM 716 C C . ASP A 1 88 ? -2.351 -12.915 -4.393 1.00 91.19 88 ASP A C 1
ATOM 718 O O . ASP A 1 88 ? -3.022 -12.712 -5.403 1.00 91.19 88 ASP A O 1
ATOM 722 N N . ALA A 1 89 ? -2.762 -12.523 -3.186 1.00 89.56 89 ALA A N 1
ATOM 723 C CA . ALA A 1 89 ? -4.036 -11.871 -2.958 1.00 89.56 89 ALA A CA 1
ATOM 724 C C . ALA A 1 89 ? -3.949 -10.350 -3.190 1.00 89.56 89 ALA A C 1
ATOM 726 O O . ALA A 1 89 ? -2.959 -9.684 -2.866 1.00 89.56 89 ALA A O 1
ATOM 727 N N . SER A 1 90 ? -5.009 -9.788 -3.777 1.00 89.69 90 SER A N 1
ATOM 728 C CA . SER A 1 90 ? -5.088 -8.354 -4.060 1.00 89.69 90 SER A CA 1
ATOM 729 C C . SER A 1 90 ? -5.192 -7.543 -2.761 1.00 89.69 90 SER A C 1
ATOM 731 O O . SER A 1 90 ? -6.026 -7.874 -1.913 1.00 89.69 90 SER A O 1
ATOM 733 N N . PRO A 1 91 ? -4.479 -6.408 -2.625 1.00 92.75 91 PRO A N 1
ATOM 734 C CA . PRO A 1 91 ? -4.659 -5.465 -1.522 1.00 92.75 91 PRO A CA 1
ATOM 735 C C . PRO A 1 91 ? -6.093 -4.990 -1.351 1.00 92.75 91 PRO A C 1
ATOM 737 O O . PRO A 1 91 ? -6.472 -4.602 -0.245 1.00 92.75 91 PRO A O 1
ATOM 740 N N . ARG A 1 92 ? -6.896 -5.001 -2.424 1.00 89.94 92 ARG A N 1
ATOM 741 C CA . ARG A 1 92 ? -8.304 -4.597 -2.389 1.00 89.94 92 ARG A CA 1
ATOM 742 C C . ARG A 1 92 ? -9.205 -5.614 -1.709 1.00 89.94 92 ARG A C 1
ATOM 744 O O . ARG A 1 92 ? -10.117 -5.183 -1.016 1.00 89.94 92 ARG A O 1
ATOM 751 N N . ALA A 1 93 ? -8.914 -6.902 -1.855 1.00 89.00 93 ALA A N 1
ATOM 752 C CA . ALA A 1 93 ? -9.651 -7.974 -1.194 1.00 89.00 93 ALA A CA 1
ATOM 753 C C . ALA A 1 93 ? -9.073 -8.287 0.193 1.00 89.00 93 ALA A C 1
ATOM 755 O O . ALA A 1 93 ? -9.809 -8.405 1.163 1.00 89.00 93 ALA A O 1
ATOM 756 N N . THR A 1 94 ? -7.746 -8.371 0.297 1.00 92.62 94 THR A N 1
ATOM 757 C CA . THR A 1 94 ? -7.030 -8.761 1.517 1.00 92.62 94 THR A CA 1
ATOM 758 C C . THR A 1 94 ? -6.009 -7.682 1.881 1.00 92.62 94 THR A C 1
ATOM 760 O O . THR A 1 94 ? -4.828 -7.783 1.525 1.00 92.62 94 THR A O 1
ATOM 763 N N . PRO A 1 95 ? -6.440 -6.597 2.539 1.00 95.81 95 PRO A N 1
ATOM 764 C CA . PRO A 1 95 ? -5.560 -5.490 2.862 1.00 95.81 95 PRO A CA 1
ATOM 765 C C . PRO A 1 95 ? -4.537 -5.885 3.931 1.00 95.81 95 PRO A C 1
ATOM 767 O O . PRO A 1 95 ? -4.852 -6.562 4.909 1.00 95.81 95 PRO A O 1
ATOM 770 N N . ALA A 1 96 ? -3.304 -5.420 3.768 1.00 96.12 96 ALA A N 1
ATOM 771 C CA . ALA A 1 96 ? -2.256 -5.599 4.755 1.00 96.12 96 ALA A CA 1
ATOM 772 C C . ALA A 1 96 ? -2.589 -4.839 6.046 1.00 96.12 96 ALA A C 1
ATOM 774 O O . ALA A 1 96 ? -2.970 -3.663 6.036 1.00 96.12 96 ALA A O 1
ATOM 775 N N . LEU A 1 97 ? -2.381 -5.515 7.174 1.00 95.88 97 LEU A N 1
ATOM 776 C CA . LEU A 1 97 ? -2.470 -4.923 8.502 1.00 95.88 97 LEU A CA 1
ATOM 777 C C . LEU A 1 97 ? -1.089 -4.387 8.874 1.00 95.88 97 LEU A C 1
ATOM 779 O O . LEU A 1 97 ? -0.222 -5.125 9.340 1.00 95.88 97 LEU A O 1
ATOM 783 N N . TRP A 1 98 ? -0.876 -3.103 8.590 1.00 96.50 98 TRP A N 1
ATOM 784 C CA . TRP A 1 98 ? 0.353 -2.380 8.915 1.00 96.50 98 TRP A CA 1
ATOM 785 C C . TRP A 1 98 ? 0.409 -2.016 10.397 1.00 96.50 98 TRP A C 1
ATOM 787 O O . TRP A 1 98 ? -0.618 -1.774 11.032 1.00 96.50 98 TRP A O 1
ATOM 797 N N . ARG A 1 99 ? 1.620 -1.904 10.941 1.00 94.00 99 ARG A N 1
ATOM 798 C CA . ARG A 1 99 ? 1.807 -1.459 12.325 1.00 94.00 99 ARG A CA 1
ATOM 799 C C . ARG A 1 99 ? 1.626 0.057 12.452 1.00 94.00 99 ARG A C 1
ATOM 801 O O . ARG A 1 99 ? 2.146 0.788 11.601 1.00 94.00 99 ARG A O 1
ATOM 808 N N . PRO A 1 100 ? 1.034 0.553 13.555 1.00 92.25 100 PRO A N 1
ATOM 809 C CA . PRO A 1 100 ? 0.925 1.992 13.822 1.00 92.25 100 PRO A CA 1
ATOM 810 C C . PRO A 1 100 ? 2.272 2.732 13.824 1.00 92.25 100 PRO A C 1
ATOM 812 O O . PRO A 1 100 ? 2.353 3.880 13.396 1.00 92.25 100 PRO A O 1
ATOM 815 N N . ALA A 1 101 ? 3.354 2.053 14.224 1.00 89.69 101 ALA A N 1
ATOM 816 C CA . ALA A 1 101 ? 4.711 2.603 14.193 1.00 89.69 101 ALA A CA 1
ATOM 817 C C . ALA A 1 101 ? 5.226 2.909 12.770 1.00 89.69 101 ALA A C 1
ATOM 819 O O . ALA A 1 101 ? 6.127 3.724 12.608 1.00 89.69 101 ALA A O 1
ATOM 820 N N . CYS A 1 102 ? 4.680 2.252 11.741 1.00 92.75 102 CYS A N 1
ATOM 821 C CA . CYS A 1 102 ? 5.083 2.448 10.346 1.00 92.75 102 CYS A CA 1
ATOM 822 C C . CYS A 1 102 ? 4.081 3.300 9.558 1.00 92.75 102 CYS A C 1
ATOM 824 O O . CYS A 1 102 ? 4.469 3.940 8.585 1.00 92.75 102 CYS A O 1
ATOM 826 N N . HIS A 1 103 ? 2.806 3.301 9.955 1.00 95.12 103 HIS A N 1
ATOM 827 C CA . HIS A 1 103 ? 1.748 4.035 9.272 1.00 95.12 103 HIS A CA 1
ATOM 828 C C . HIS A 1 103 ? 1.011 4.971 10.250 1.00 95.12 103 HIS A C 1
ATOM 830 O O . HIS A 1 103 ? 0.059 4.549 10.909 1.00 95.12 103 HIS A O 1
ATOM 836 N N . PRO A 1 104 ? 1.406 6.255 10.338 1.00 93.19 104 PRO A N 1
ATOM 837 C CA . PRO A 1 104 ? 0.880 7.191 11.336 1.00 93.19 104 PRO A CA 1
ATOM 838 C C . PRO A 1 104 ? -0.592 7.583 11.141 1.00 93.19 104 PRO A C 1
ATOM 840 O O . PRO A 1 104 ? -1.168 8.225 12.013 1.00 93.19 104 PRO A O 1
ATOM 843 N N . ALA A 1 105 ? -1.224 7.220 10.022 1.00 93.62 105 ALA A N 1
ATOM 844 C CA . ALA A 1 105 ? -2.662 7.429 9.834 1.00 93.62 105 ALA A CA 1
ATOM 845 C C . ALA A 1 105 ? -3.531 6.319 10.447 1.00 93.62 105 ALA A C 1
ATOM 847 O O . ALA A 1 105 ? -4.757 6.416 10.394 1.00 93.62 105 ALA A O 1
ATOM 848 N N . ILE A 1 106 ? -2.923 5.275 11.022 1.00 95.69 106 ILE A N 1
ATOM 849 C CA . ILE A 1 106 ? -3.648 4.290 11.825 1.00 95.69 106 ILE A CA 1
ATOM 850 C C . ILE A 1 106 ? -4.016 4.934 13.158 1.00 95.69 106 ILE A C 1
ATOM 852 O O . ILE A 1 106 ? -3.148 5.426 13.879 1.00 95.69 106 ILE A O 1
ATOM 856 N N . LEU A 1 107 ? -5.305 4.915 13.490 1.00 95.81 107 LEU A N 1
ATOM 857 C CA . LEU A 1 107 ? -5.788 5.465 14.750 1.00 95.81 107 LEU A CA 1
ATOM 858 C C . LEU A 1 107 ? -5.631 4.454 15.871 1.00 95.81 107 LEU A C 1
ATOM 860 O O . LEU A 1 107 ? -6.230 3.381 15.839 1.00 95.81 107 LEU A O 1
ATOM 864 N N . GLU A 1 108 ? -4.857 4.831 16.878 1.00 95.69 108 GLU A N 1
ATOM 865 C CA . GLU A 1 108 ? -4.700 4.054 18.098 1.00 95.69 108 GLU A CA 1
ATOM 866 C C . GLU A 1 108 ? -5.749 4.504 19.115 1.00 95.69 108 GLU A C 1
ATOM 868 O O . GLU A 1 108 ? -5.731 5.646 19.576 1.00 95.69 108 GLU A O 1
ATOM 873 N N . ILE A 1 109 ? -6.691 3.619 19.442 1.00 94.88 109 ILE A N 1
ATOM 874 C CA . ILE A 1 109 ? -7.828 3.921 20.319 1.00 94.88 109 ILE A CA 1
ATOM 875 C C . ILE A 1 109 ? -7.796 2.970 21.510 1.00 94.88 109 ILE A C 1
ATOM 877 O O . ILE A 1 109 ? -7.846 1.759 21.330 1.00 94.88 109 ILE A O 1
ATOM 881 N N . ARG A 1 110 ? -7.764 3.496 22.734 1.00 94.31 110 ARG A N 1
ATOM 882 C CA . ARG A 1 110 ? -8.027 2.704 23.943 1.00 94.31 110 ARG A CA 1
ATOM 883 C C . ARG A 1 110 ? -9.522 2.642 24.186 1.00 94.31 110 ARG A C 1
ATOM 885 O O . ARG A 1 110 ? -10.177 3.682 24.214 1.00 94.31 110 ARG A O 1
ATOM 892 N N . CYS A 1 111 ? -10.051 1.450 24.407 1.00 90.69 111 CYS A N 1
ATOM 893 C CA . CYS A 1 111 ? -11.465 1.250 24.704 1.00 90.69 111 CYS A CA 1
ATOM 894 C C . CYS A 1 111 ? -11.667 0.072 25.662 1.00 90.69 111 CYS A C 1
ATOM 896 O O . CYS A 1 111 ? -10.765 -0.750 25.856 1.00 90.69 111 CYS A O 1
ATOM 898 N N . SER A 1 112 ? -12.859 -0.022 26.254 1.00 87.50 112 SER A N 1
ATOM 899 C CA . SER A 1 112 ? -13.237 -1.200 27.033 1.00 87.50 112 SER A CA 1
ATOM 900 C C . SER A 1 112 ? -13.321 -2.445 26.143 1.00 87.50 112 SER A C 1
ATOM 902 O O . SER A 1 112 ? -13.414 -2.369 24.909 1.00 87.50 112 SER A O 1
ATOM 904 N N . THR A 1 113 ? -13.289 -3.615 26.774 1.00 78.62 113 THR A N 1
ATOM 905 C CA . THR A 1 113 ? -13.446 -4.905 26.098 1.00 78.62 113 THR A CA 1
ATOM 906 C C . THR A 1 113 ? -14.759 -4.940 25.307 1.00 78.62 113 THR A C 1
ATOM 908 O O . THR A 1 113 ? -15.784 -4.455 25.775 1.00 78.62 113 THR A O 1
ATOM 911 N N . ASN A 1 114 ? -14.728 -5.506 24.098 1.00 74.75 114 ASN A N 1
ATOM 912 C CA . ASN A 1 114 ? -15.874 -5.621 23.179 1.00 74.75 114 ASN A CA 1
ATOM 913 C C . ASN A 1 114 ? -16.451 -4.301 22.623 1.00 74.75 114 ASN A C 1
ATOM 915 O O . ASN A 1 114 ? -17.484 -4.324 21.963 1.00 74.75 114 ASN A O 1
ATOM 919 N N . SER A 1 115 ? -15.755 -3.167 22.768 1.00 78.56 115 SER A N 1
ATOM 920 C CA . SER A 1 115 ? -16.178 -1.883 22.174 1.00 78.56 115 SER A CA 1
ATOM 921 C C . SER A 1 115 ? -15.942 -1.752 20.661 1.00 78.56 115 SER A C 1
ATOM 923 O O . SER A 1 115 ? -16.275 -0.720 20.084 1.00 78.56 115 SER A O 1
ATOM 925 N N . ALA A 1 116 ? -15.354 -2.755 19.998 1.00 79.50 116 ALA A N 1
ATOM 926 C CA . ALA A 1 116 ? -14.926 -2.627 18.603 1.00 79.50 116 ALA A CA 1
ATOM 927 C C . ALA A 1 116 ? -16.058 -2.227 17.635 1.00 79.50 116 ALA A C 1
ATOM 929 O O . ALA A 1 116 ? -15.866 -1.236 16.931 1.00 79.50 116 ALA A O 1
ATOM 930 N N . PRO A 1 117 ? -17.243 -2.876 17.635 1.00 82.44 117 PRO A N 1
ATOM 931 C CA . PRO A 1 117 ? -18.322 -2.506 16.715 1.00 82.44 117 PRO A CA 1
ATOM 932 C C . PRO A 1 117 ? -18.809 -1.064 16.898 1.00 82.44 117 PRO A C 1
ATOM 934 O O . PRO A 1 117 ? -19.172 -0.407 15.929 1.00 82.44 117 PRO A O 1
ATOM 937 N N . ALA A 1 118 ? -18.762 -0.535 18.125 1.00 84.44 118 ALA A N 1
ATOM 938 C CA . ALA A 1 118 ? -19.158 0.844 18.404 1.00 84.44 118 ALA A CA 1
ATOM 939 C C . ALA A 1 118 ? -18.204 1.879 17.780 1.00 84.44 118 ALA A C 1
ATOM 941 O O . ALA A 1 118 ? -18.561 3.050 17.668 1.00 84.44 118 ALA A O 1
ATOM 942 N N . MET A 1 119 ? -16.985 1.473 17.403 1.00 87.75 119 MET A N 1
ATOM 943 C CA . MET A 1 119 ? -15.993 2.344 16.762 1.00 87.75 119 MET A CA 1
ATOM 944 C C . MET A 1 119 ? -16.130 2.368 15.237 1.00 87.75 119 MET A C 1
ATOM 946 O O . MET A 1 119 ? -15.380 3.080 14.571 1.00 87.75 119 MET A O 1
ATOM 950 N N . PHE A 1 120 ? -17.033 1.573 14.658 1.00 90.00 120 PHE A N 1
ATOM 951 C CA . PHE A 1 120 ? -17.169 1.478 13.209 1.00 90.00 120 PHE A CA 1
ATOM 952 C C . PHE A 1 120 ? -18.088 2.605 12.741 1.00 90.00 120 PHE A C 1
ATOM 954 O O . PHE A 1 120 ? -19.250 2.662 13.154 1.00 90.00 120 PHE A O 1
ATOM 961 N N . PRO A 1 121 ? -17.606 3.536 11.900 1.00 88.31 121 PRO A N 1
ATOM 962 C CA . PRO A 1 121 ? -18.489 4.549 11.356 1.00 88.31 121 PRO A CA 1
ATOM 963 C C . PRO A 1 121 ? -19.558 3.904 10.468 1.00 88.31 121 PRO A C 1
ATOM 965 O O . PRO A 1 121 ? -19.314 2.890 9.816 1.00 88.31 121 PRO A O 1
ATOM 968 N N . GLN A 1 122 ? -20.743 4.510 10.399 1.00 85.56 122 GLN A N 1
ATOM 969 C CA . GLN A 1 122 ? -21.817 3.997 9.547 1.00 85.56 122 GLN A CA 1
ATOM 970 C C . GLN A 1 122 ? -21.356 3.893 8.080 1.00 85.56 122 GLN A C 1
ATOM 972 O O . GLN A 1 122 ? -20.787 4.841 7.536 1.00 85.56 122 GLN A O 1
ATOM 977 N N . GLY A 1 123 ? -21.636 2.753 7.439 1.00 87.38 123 GLY A N 1
ATOM 978 C CA . GLY A 1 123 ? -21.257 2.486 6.047 1.00 87.38 123 GLY A CA 1
ATOM 979 C C . GLY A 1 123 ? -19.790 2.091 5.852 1.00 87.38 123 GLY A C 1
ATOM 980 O O . GLY A 1 123 ? -19.326 2.081 4.714 1.00 87.38 123 GLY A O 1
ATOM 981 N N . TYR A 1 124 ? -19.064 1.813 6.938 1.00 90.75 124 TYR A N 1
ATOM 982 C CA . TYR A 1 124 ? -17.751 1.180 6.901 1.00 90.75 124 TYR A CA 1
ATOM 983 C C . TYR A 1 124 ? -17.850 -0.255 7.408 1.00 90.75 124 TYR A C 1
ATOM 985 O O . TYR A 1 124 ? -18.231 -0.480 8.556 1.00 90.75 124 TYR A O 1
ATOM 993 N N . ASP A 1 125 ? -17.418 -1.196 6.578 1.00 91.19 125 ASP A N 1
ATOM 994 C CA . ASP A 1 125 ? -17.416 -2.619 6.893 1.00 91.19 125 ASP A CA 1
ATOM 995 C C . ASP A 1 125 ? -15.986 -3.121 7.134 1.00 91.19 125 ASP A C 1
ATOM 997 O O . ASP A 1 125 ? -15.036 -2.621 6.512 1.00 91.19 125 ASP A O 1
ATOM 1001 N N . PRO A 1 126 ? -15.789 -4.093 8.042 1.00 93.25 126 PRO A N 1
ATOM 1002 C CA . PRO A 1 126 ? -14.485 -4.701 8.254 1.00 93.25 126 PRO A CA 1
ATOM 1003 C C . PRO A 1 126 ? -14.058 -5.503 7.022 1.00 93.25 126 PRO A C 1
ATOM 1005 O O . PRO A 1 126 ? -14.763 -6.395 6.560 1.00 93.25 126 PRO A O 1
ATOM 1008 N N . LEU A 1 127 ? -12.869 -5.191 6.508 1.00 94.38 127 LEU A N 1
ATOM 1009 C CA . LEU A 1 127 ? -12.251 -5.871 5.369 1.00 94.38 127 LEU A CA 1
ATOM 1010 C C . LEU A 1 127 ? -11.078 -6.765 5.797 1.00 94.38 127 LEU A C 1
ATOM 1012 O O . LEU A 1 127 ? -10.800 -7.779 5.165 1.00 94.38 127 LEU A O 1
ATOM 1016 N N . ALA A 1 128 ? -10.381 -6.398 6.874 1.00 94.12 128 ALA A N 1
ATOM 1017 C CA . ALA A 1 128 ? -9.419 -7.272 7.534 1.00 94.12 128 ALA A CA 1
ATOM 1018 C C . ALA A 1 128 ? -9.341 -6.977 9.025 1.00 94.12 128 ALA A C 1
ATOM 1020 O O . ALA A 1 128 ? -9.410 -5.819 9.445 1.00 94.12 128 ALA A O 1
ATOM 1021 N N . GLU A 1 129 ? -9.101 -8.030 9.798 1.00 93.19 129 GLU A N 1
ATOM 1022 C CA . GLU A 1 129 ? -8.912 -7.952 11.236 1.00 93.19 129 GLU A CA 1
ATOM 1023 C C . GLU A 1 129 ? -7.808 -8.897 11.718 1.00 93.19 129 GLU A C 1
ATOM 1025 O O . GLU A 1 129 ? -7.549 -9.958 11.142 1.00 93.19 129 GLU A O 1
ATOM 1030 N N . PHE A 1 130 ? -7.123 -8.493 12.784 1.00 90.69 130 PHE A N 1
ATOM 1031 C CA . PHE A 1 130 ? -6.169 -9.338 13.489 1.00 90.69 130 PHE A CA 1
ATOM 1032 C C . PHE A 1 130 ? -6.073 -8.920 14.950 1.00 90.69 130 PHE A C 1
ATOM 1034 O O . PHE A 1 130 ? -5.838 -7.750 15.257 1.00 90.69 130 PHE A O 1
ATOM 1041 N N . LYS A 1 131 ? -6.233 -9.887 15.850 1.00 89.06 131 LYS A N 1
ATOM 1042 C CA . LYS A 1 131 ? -6.065 -9.694 17.290 1.00 89.06 131 LYS A CA 1
ATOM 1043 C C . LYS A 1 131 ? -4.704 -10.242 17.701 1.00 89.06 131 LYS A C 1
ATOM 1045 O O . LYS A 1 131 ? -4.407 -11.397 17.414 1.00 89.06 131 LYS A O 1
ATOM 1050 N N . CYS A 1 132 ? -3.901 -9.417 18.364 1.00 83.44 132 CYS A N 1
ATOM 1051 C CA . CYS A 1 132 ? -2.617 -9.811 18.936 1.00 83.44 132 CYS A CA 1
ATOM 1052 C C . CYS A 1 132 ? -2.507 -9.252 20.357 1.00 83.44 132 CYS A C 1
ATOM 1054 O O . CYS A 1 132 ? -2.509 -8.034 20.555 1.00 83.44 132 CYS A O 1
ATOM 1056 N N . GLY A 1 133 ? -2.464 -10.137 21.355 1.00 85.50 133 GLY A N 1
ATOM 1057 C CA . GLY A 1 133 ? -2.553 -9.742 22.761 1.00 85.50 133 GLY A CA 1
ATOM 1058 C C . GLY A 1 133 ? -3.782 -8.862 23.017 1.00 85.50 133 GLY A C 1
ATOM 1059 O O . GLY A 1 133 ? -4.906 -9.241 22.692 1.00 85.50 133 GLY A O 1
ATOM 1060 N N . ASN A 1 134 ? -3.556 -7.658 23.548 1.00 88.25 134 ASN A N 1
ATOM 1061 C CA . ASN A 1 134 ? -4.616 -6.683 23.833 1.00 88.25 134 ASN A CA 1
ATOM 1062 C C . ASN A 1 134 ? -4.908 -5.727 22.662 1.00 88.25 134 ASN A C 1
ATOM 1064 O O . ASN A 1 134 ? -5.732 -4.824 22.816 1.00 88.25 134 ASN A O 1
ATOM 1068 N N . ALA A 1 135 ? -4.238 -5.886 21.518 1.00 91.00 135 ALA A N 1
ATOM 1069 C CA . ALA A 1 135 ? -4.452 -5.074 20.328 1.00 91.00 135 ALA A CA 1
ATOM 1070 C C . ALA A 1 135 ? -5.399 -5.767 19.340 1.00 91.00 135 ALA A C 1
ATOM 1072 O O . ALA A 1 135 ? -5.297 -6.966 19.080 1.00 91.00 135 ALA A O 1
ATOM 1073 N N . HIS A 1 136 ? -6.298 -4.990 18.742 1.00 93.38 136 HIS A N 1
ATOM 1074 C CA . HIS A 1 136 ? -7.168 -5.403 17.650 1.00 93.38 136 HIS A CA 1
ATOM 1075 C C . HIS A 1 136 ? -6.951 -4.471 16.456 1.00 93.38 136 HIS A C 1
ATOM 1077 O O . HIS A 1 136 ? -7.396 -3.322 16.447 1.00 93.38 136 HIS A O 1
ATOM 1083 N N . HIS A 1 137 ? -6.228 -4.968 15.458 1.00 94.31 137 HIS A N 1
ATOM 1084 C CA . HIS A 1 137 ? -5.923 -4.257 14.224 1.00 94.31 137 HIS A CA 1
ATOM 1085 C C . HIS A 1 137 ? -7.048 -4.460 13.217 1.00 94.31 137 HIS A C 1
ATOM 1087 O O . HIS A 1 137 ? -7.460 -5.594 12.984 1.00 94.31 137 HIS A O 1
ATOM 1093 N N . LEU A 1 138 ? -7.510 -3.371 12.606 1.00 95.75 138 LEU A N 1
ATOM 1094 C CA . LEU A 1 138 ? -8.659 -3.351 11.708 1.00 95.75 138 LEU A CA 1
ATOM 1095 C C . LEU A 1 138 ? -8.367 -2.501 10.472 1.00 95.75 138 LEU A C 1
ATOM 1097 O O . LEU A 1 138 ? -7.860 -1.379 10.577 1.00 95.75 138 LEU A O 1
ATOM 1101 N N . VAL A 1 139 ? -8.768 -3.006 9.308 1.00 96.25 139 VAL A N 1
ATOM 1102 C CA . VAL A 1 139 ? -9.004 -2.195 8.111 1.00 96.25 139 VAL A CA 1
ATOM 1103 C C . VAL A 1 139 ? -10.498 -2.210 7.844 1.00 96.25 139 VAL A C 1
ATOM 1105 O O . VAL A 1 139 ? -11.059 -3.250 7.510 1.00 96.25 139 VAL A O 1
ATOM 1108 N N . LEU A 1 140 ? -11.124 -1.050 7.981 1.00 94.50 140 LEU A N 1
ATOM 1109 C CA . LEU A 1 140 ? -12.503 -0.816 7.589 1.00 94.50 140 LEU A CA 1
ATOM 1110 C C . LEU A 1 140 ? -12.518 -0.145 6.215 1.00 94.50 140 LEU A C 1
ATOM 1112 O O . LEU A 1 140 ? -11.649 0.679 5.908 1.00 94.50 140 LEU A O 1
ATOM 1116 N N . ALA A 1 141 ? -13.505 -0.460 5.391 1.00 91.69 141 ALA A N 1
ATOM 1117 C CA . ALA A 1 141 ? -13.654 0.127 4.069 1.00 91.69 141 ALA A CA 1
ATOM 1118 C C . ALA A 1 141 ? -15.092 0.576 3.828 1.00 91.69 141 ALA A C 1
ATOM 1120 O O . ALA A 1 141 ? -16.035 -0.055 4.289 1.00 91.69 141 ALA A O 1
ATOM 1121 N N . ASN A 1 142 ? -15.239 1.653 3.064 1.00 87.12 142 ASN A N 1
ATOM 1122 C CA . ASN A 1 142 ? -16.481 1.976 2.374 1.00 87.12 142 ASN A CA 1
ATOM 1123 C C . ASN A 1 142 ? -16.225 1.996 0.856 1.00 87.12 142 ASN A C 1
ATOM 1125 O O . ASN A 1 142 ? -15.130 1.655 0.399 1.00 87.12 142 ASN A O 1
ATOM 1129 N N . ALA A 1 143 ? -17.209 2.438 0.069 1.00 77.44 143 ALA A N 1
ATOM 1130 C CA . ALA A 1 143 ? -17.089 2.504 -1.389 1.00 77.44 143 ALA A CA 1
ATOM 1131 C C . ALA A 1 143 ? -15.888 3.338 -1.894 1.00 77.44 143 ALA A C 1
ATOM 1133 O O . ALA A 1 143 ? -15.397 3.093 -2.992 1.00 77.44 143 ALA A O 1
ATOM 1134 N N . ALA A 1 144 ? -15.401 4.310 -1.113 1.00 76.88 144 ALA A N 1
ATOM 1135 C CA . ALA A 1 144 ? -14.390 5.272 -1.554 1.00 76.88 144 ALA A CA 1
ATOM 1136 C C . ALA A 1 144 ? -13.028 5.122 -0.856 1.00 76.88 144 ALA A C 1
ATOM 1138 O O . ALA A 1 144 ? -11.988 5.316 -1.485 1.00 76.88 144 ALA A O 1
ATOM 1139 N N . TYR A 1 145 ? -13.001 4.809 0.440 1.00 85.69 145 TYR A N 1
ATOM 1140 C CA . TYR A 1 145 ? -11.822 4.992 1.283 1.00 85.69 145 TYR A CA 1
ATOM 1141 C C . TYR A 1 145 ? -11.651 3.897 2.335 1.00 85.69 145 TYR A C 1
ATOM 1143 O O . TYR A 1 145 ? -12.592 3.209 2.729 1.00 85.69 145 TYR A O 1
ATOM 1151 N N . ARG A 1 146 ? -10.416 3.799 2.834 1.00 91.50 146 ARG A N 1
ATOM 1152 C CA . ARG A 1 146 ? -10.035 2.941 3.955 1.00 91.50 146 ARG A CA 1
ATOM 1153 C C . ARG A 1 146 ? -9.895 3.749 5.232 1.00 91.50 146 ARG A C 1
ATOM 1155 O O . ARG A 1 146 ? -9.348 4.852 5.225 1.00 91.50 146 ARG A O 1
ATOM 1162 N N . LEU A 1 147 ? -10.337 3.152 6.327 1.00 93.12 147 LEU A N 1
ATOM 1163 C CA . LEU A 1 147 ? -10.079 3.593 7.687 1.00 93.12 147 LEU A CA 1
ATOM 1164 C C . LEU A 1 147 ? -9.306 2.483 8.399 1.00 93.12 147 LEU A C 1
ATOM 1166 O O . LEU A 1 147 ? -9.703 1.323 8.360 1.00 93.12 147 LEU A O 1
ATOM 1170 N N . ARG A 1 148 ? -8.184 2.825 9.032 1.00 95.56 148 ARG A N 1
ATOM 1171 C CA . ARG A 1 148 ? -7.338 1.851 9.729 1.00 95.56 148 ARG A CA 1
ATOM 1172 C C . ARG A 1 148 ? -7.300 2.169 11.212 1.00 95.56 148 ARG A C 1
ATOM 1174 O O . ARG A 1 148 ? -6.958 3.290 11.588 1.00 95.56 148 ARG A O 1
ATOM 1181 N N . LEU A 1 149 ? -7.646 1.184 12.032 1.00 96.06 149 LEU A N 1
ATOM 1182 C CA . LEU A 1 149 ? -7.738 1.315 13.482 1.00 96.06 149 LEU A CA 1
ATOM 1183 C C . LEU A 1 149 ? -6.844 0.272 14.161 1.00 96.06 149 LEU A C 1
ATOM 1185 O O . LEU A 1 149 ? -6.692 -0.851 13.683 1.00 96.06 149 LEU A O 1
ATOM 1189 N N . CYS A 1 150 ? -6.280 0.646 15.300 1.00 95.75 150 CYS A N 1
ATOM 1190 C CA . CYS A 1 150 ? -5.651 -0.248 16.257 1.00 95.75 150 CYS A CA 1
ATOM 1191 C C . CYS A 1 150 ? -6.332 -0.016 17.605 1.00 95.75 150 CYS A C 1
ATOM 1193 O O . CYS A 1 150 ? -6.118 1.012 18.250 1.00 95.75 150 CYS A O 1
ATOM 1195 N N . LEU A 1 151 ? -7.209 -0.937 17.999 1.00 94.75 151 LEU A N 1
ATOM 1196 C CA . LEU A 1 151 ? -7.947 -0.833 19.251 1.00 94.75 151 LEU A CA 1
ATOM 1197 C C . LEU A 1 151 ? -7.176 -1.550 20.354 1.00 94.75 151 LEU A C 1
ATOM 1199 O O . LEU A 1 151 ? -6.921 -2.747 20.259 1.00 94.75 151 LEU A O 1
ATOM 1203 N N . TRP A 1 152 ? -6.834 -0.827 21.407 1.00 93.19 152 TRP A N 1
ATOM 1204 C CA . TRP A 1 152 ? -6.162 -1.348 22.586 1.00 93.19 152 TRP A CA 1
ATOM 1205 C C . TRP A 1 152 ? -7.187 -1.596 23.689 1.00 93.19 152 TRP A C 1
ATOM 1207 O O . TRP A 1 152 ? -7.839 -0.661 24.165 1.00 93.19 152 TRP A O 1
ATOM 1217 N N . GLN A 1 153 ? -7.314 -2.848 24.124 1.00 91.19 153 GLN A N 1
ATOM 1218 C CA . GLN A 1 153 ? -8.163 -3.192 25.259 1.00 91.19 153 GLN A CA 1
ATOM 1219 C C . GLN A 1 153 ? -7.586 -2.589 26.541 1.00 91.19 153 GLN A C 1
ATOM 1221 O O . GLN A 1 153 ? -6.443 -2.847 26.923 1.00 91.19 153 GLN A O 1
ATOM 1226 N N . ALA A 1 154 ? -8.396 -1.775 27.206 1.00 88.88 154 ALA A N 1
ATOM 1227 C CA . ALA A 1 154 ? -8.081 -1.157 28.480 1.00 88.88 154 ALA A CA 1
ATOM 1228 C C . ALA A 1 154 ? -9.251 -1.409 29.444 1.00 88.88 154 ALA A C 1
ATOM 1230 O O . ALA A 1 154 ? -10.228 -0.651 29.432 1.00 88.88 154 ALA A O 1
ATOM 1231 N N . PRO A 1 155 ? -9.192 -2.487 30.252 1.00 83.50 155 PRO A N 1
ATOM 1232 C CA . PRO A 1 155 ? -10.194 -2.744 31.280 1.00 83.50 155 PRO A CA 1
ATOM 1233 C C . PRO A 1 155 ? -10.349 -1.515 32.185 1.00 83.50 155 PRO A C 1
ATOM 1235 O O . PRO A 1 155 ? -9.358 -0.950 32.639 1.00 83.50 155 PRO A O 1
ATOM 1238 N N . GLY A 1 156 ? -11.586 -1.067 32.402 1.00 82.19 156 GLY A N 1
ATOM 1239 C CA . GLY A 1 156 ? -11.887 0.138 33.187 1.00 82.19 156 GLY A CA 1
ATOM 1240 C C . GLY A 1 156 ? -11.931 1.453 32.398 1.00 82.19 156 GLY A C 1
ATOM 1241 O O . GLY A 1 156 ? -12.356 2.467 32.947 1.00 82.19 156 GLY A O 1
ATOM 1242 N N . GLN A 1 157 ? -11.575 1.462 31.108 1.00 84.88 157 GLN A N 1
ATOM 1243 C CA . GLN A 1 157 ? -11.764 2.639 30.258 1.00 84.88 157 GLN A CA 1
ATOM 1244 C C . GLN A 1 157 ? -13.264 2.869 30.002 1.00 84.88 157 GLN A C 1
ATOM 1246 O O . GLN A 1 157 ? -13.889 2.112 29.264 1.00 84.88 157 GLN A O 1
ATOM 1251 N N . GLN A 1 158 ? -13.838 3.922 30.588 1.00 82.25 158 GLN A N 1
ATOM 1252 C CA . GLN A 1 158 ? -15.269 4.235 30.441 1.00 82.25 158 GLN A CA 1
ATOM 1253 C C . GLN A 1 158 ? -15.609 4.837 29.071 1.00 82.25 158 GLN A C 1
ATOM 1255 O O . GLN A 1 158 ? -16.638 4.507 28.488 1.00 82.25 158 GLN A O 1
ATOM 1260 N N . SER A 1 159 ? -14.717 5.674 28.536 1.00 86.44 159 SER A N 1
ATOM 1261 C CA . SER A 1 159 ? -14.900 6.363 27.253 1.00 86.44 159 SER A CA 1
ATOM 1262 C C . SER A 1 159 ? -13.714 6.101 26.325 1.00 86.44 159 SER A C 1
ATOM 1264 O O . SER A 1 159 ? -12.577 6.186 26.792 1.00 86.44 159 SER A O 1
ATOM 1266 N N . PRO A 1 160 ? -13.921 5.825 25.025 1.00 90.88 160 PRO A N 1
ATOM 1267 C CA . PRO A 1 160 ? -12.826 5.633 24.080 1.00 90.88 160 PRO A CA 1
ATOM 1268 C C . PRO A 1 160 ? -11.876 6.835 24.041 1.00 90.88 160 PRO A C 1
ATOM 1270 O O . PRO A 1 160 ? -12.321 7.982 23.994 1.00 90.88 160 PRO A O 1
ATOM 1273 N N . ALA A 1 161 ? -10.571 6.575 24.026 1.00 91.88 161 ALA A N 1
ATOM 1274 C CA . ALA A 1 161 ? -9.542 7.610 23.973 1.00 91.88 161 ALA A CA 1
ATOM 1275 C C . ALA A 1 161 ? -8.588 7.362 22.802 1.00 91.88 161 ALA A C 1
ATOM 1277 O O . ALA A 1 161 ? -8.067 6.260 22.655 1.00 91.88 161 ALA A O 1
ATOM 1278 N N . MET A 1 162 ? -8.332 8.386 21.987 1.00 93.75 162 MET A N 1
ATOM 1279 C CA . MET A 1 162 ? -7.315 8.328 20.932 1.00 93.75 162 MET A CA 1
ATOM 1280 C C . MET A 1 162 ? -5.938 8.674 21.503 1.00 93.75 162 MET A C 1
ATOM 1282 O O . MET A 1 162 ? -5.784 9.710 22.150 1.00 93.75 162 MET A O 1
ATOM 1286 N N . ILE A 1 163 ? -4.936 7.837 21.237 1.00 92.00 163 ILE A N 1
ATOM 1287 C CA . ILE A 1 163 ? -3.536 8.110 21.576 1.00 92.00 163 ILE A CA 1
ATOM 1288 C C . ILE A 1 163 ? -2.840 8.672 20.338 1.00 92.00 163 ILE A C 1
ATOM 1290 O O . ILE A 1 163 ? -2.795 8.022 19.295 1.00 92.00 163 ILE A O 1
ATOM 1294 N N . LEU A 1 164 ? -2.266 9.869 20.455 1.00 93.62 164 LEU A N 1
ATOM 1295 C CA . LEU A 1 164 ? -1.470 10.483 19.394 1.00 93.62 164 LEU A CA 1
ATOM 1296 C C . LEU A 1 164 ? -0.043 10.680 19.904 1.00 93.62 164 LEU A C 1
ATOM 1298 O O . LEU A 1 164 ? 0.178 11.396 20.880 1.00 93.62 164 LEU A O 1
ATOM 1302 N N . LEU A 1 165 ? 0.925 10.045 19.245 1.00 90.62 165 LEU A N 1
ATOM 1303 C CA . LEU A 1 165 ? 2.334 10.244 19.567 1.00 90.62 165 LEU A CA 1
ATOM 1304 C C . LEU A 1 165 ? 2.792 11.628 19.096 1.00 90.62 165 LEU A C 1
ATOM 1306 O O . LEU A 1 165 ? 2.485 12.053 17.981 1.00 90.62 165 LEU A O 1
ATOM 1310 N N . LYS A 1 166 ? 3.545 12.323 19.953 1.00 92.94 166 LYS A N 1
ATOM 1311 C CA . LYS A 1 166 ? 4.198 13.597 19.634 1.00 92.94 166 LYS A CA 1
ATOM 1312 C C . LYS A 1 166 ? 5.534 13.318 18.938 1.00 92.94 166 LYS A C 1
ATOM 1314 O O . LYS A 1 166 ? 6.589 13.401 19.556 1.00 92.94 166 LYS A O 1
ATOM 1319 N N . ASP A 1 167 ? 5.453 12.948 17.667 1.00 90.25 167 ASP A N 1
ATOM 1320 C CA . ASP A 1 167 ? 6.581 12.672 16.774 1.00 90.25 167 ASP A CA 1
ATOM 1321 C C . ASP A 1 167 ? 6.493 13.541 15.502 1.00 90.25 167 ASP A C 1
ATOM 1323 O O . ASP A 1 167 ? 5.562 14.338 15.341 1.00 90.25 167 ASP A O 1
ATOM 1327 N N . ASP A 1 168 ? 7.437 13.377 14.570 1.00 89.81 168 ASP A N 1
ATOM 1328 C CA . ASP A 1 168 ? 7.438 14.084 13.276 1.00 89.81 168 ASP A CA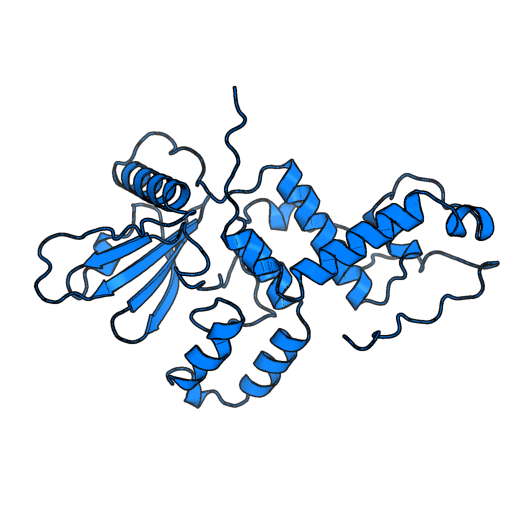 1
ATOM 1329 C C . ASP A 1 168 ? 6.167 13.821 12.442 1.00 89.81 168 ASP A C 1
ATOM 1331 O O . ASP A 1 168 ? 5.862 14.550 11.498 1.00 89.81 168 ASP A O 1
ATOM 1335 N N . SER A 1 169 ? 5.394 12.788 12.794 1.00 90.62 169 SER A N 1
ATOM 1336 C CA . SER A 1 169 ? 4.140 12.416 12.143 1.00 90.62 169 SER A CA 1
ATOM 1337 C C . SER A 1 169 ? 2.890 12.896 12.890 1.00 90.62 169 SER A C 1
ATOM 1339 O O . SER A 1 169 ? 1.775 12.566 12.472 1.00 90.62 169 SER A O 1
ATOM 1341 N N . LEU A 1 170 ? 3.021 13.713 13.943 1.00 91.81 170 LEU A N 1
ATOM 1342 C CA . LEU A 1 170 ? 1.886 14.220 14.726 1.00 91.81 170 LEU A CA 1
ATOM 1343 C C . LEU A 1 170 ? 0.825 14.902 13.848 1.00 91.81 170 LEU A C 1
ATOM 1345 O O . LEU A 1 170 ? -0.371 14.686 14.044 1.00 91.81 170 LEU A O 1
ATOM 1349 N N . ALA A 1 171 ? 1.240 15.680 12.844 1.00 91.19 171 ALA A N 1
ATOM 1350 C CA . ALA A 1 171 ? 0.316 16.340 11.920 1.00 91.19 171 ALA A CA 1
ATOM 1351 C C . ALA A 1 171 ? -0.559 15.332 11.148 1.00 91.19 171 ALA A C 1
ATOM 1353 O O . ALA A 1 171 ? -1.755 15.559 10.955 1.00 91.19 171 ALA A O 1
ATOM 1354 N N . VA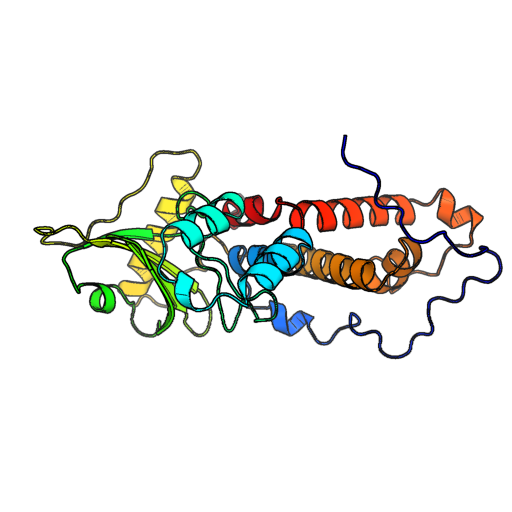L A 1 172 ? 0.013 14.190 10.756 1.00 90.88 172 VAL A N 1
ATOM 1355 C CA . VAL A 1 172 ? -0.703 13.104 10.069 1.00 90.88 172 VAL A CA 1
ATOM 1356 C C . VAL A 1 172 ? -1.706 12.442 11.007 1.00 90.88 172 VAL A C 1
ATOM 1358 O O . VAL A 1 172 ? -2.860 12.238 10.631 1.00 90.88 172 VAL A O 1
ATOM 1361 N N . ARG A 1 173 ? -1.280 12.163 12.244 1.00 92.94 173 ARG A N 1
ATOM 1362 C CA . ARG A 1 173 ? -2.111 11.554 13.292 1.00 92.94 173 ARG A CA 1
ATOM 1363 C C . ARG A 1 173 ? -3.315 12.439 13.630 1.00 92.94 173 ARG A C 1
ATOM 1365 O O . ARG A 1 173 ? -4.444 11.955 13.673 1.00 92.94 173 ARG A O 1
ATOM 1372 N N . LEU A 1 174 ? -3.099 13.749 13.782 1.00 93.56 174 LEU A N 1
ATOM 1373 C CA . LEU A 1 174 ? -4.166 14.737 13.990 1.00 93.56 174 LEU A CA 1
ATOM 1374 C C . LEU A 1 174 ? -5.136 14.794 12.803 1.00 93.56 174 LEU A C 1
ATOM 1376 O O . LEU A 1 174 ? -6.353 14.793 12.997 1.00 93.56 174 LEU A O 1
ATOM 1380 N N . ALA A 1 175 ? -4.618 14.805 11.571 1.00 91.62 175 ALA A N 1
ATOM 1381 C CA . ALA A 1 175 ? -5.450 14.811 10.371 1.00 91.62 175 ALA A CA 1
ATOM 1382 C C . ALA A 1 175 ? -6.308 13.539 10.258 1.00 91.62 175 ALA A C 1
ATOM 1384 O O . ALA A 1 175 ? -7.490 13.630 9.915 1.00 91.62 175 ALA A O 1
ATOM 1385 N N . ALA A 1 176 ? -5.746 12.371 10.585 1.00 92.19 176 ALA A N 1
ATOM 1386 C CA . ALA A 1 176 ? -6.468 11.102 10.615 1.00 92.19 176 ALA A CA 1
ATOM 1387 C C . ALA A 1 176 ? -7.564 11.101 11.694 1.00 92.19 176 ALA A C 1
ATOM 1389 O O . ALA A 1 176 ? -8.705 10.742 11.401 1.00 92.19 176 ALA A O 1
ATOM 1390 N N . ALA A 1 177 ? -7.257 11.579 12.905 1.00 93.38 177 ALA A N 1
ATOM 1391 C CA . ALA A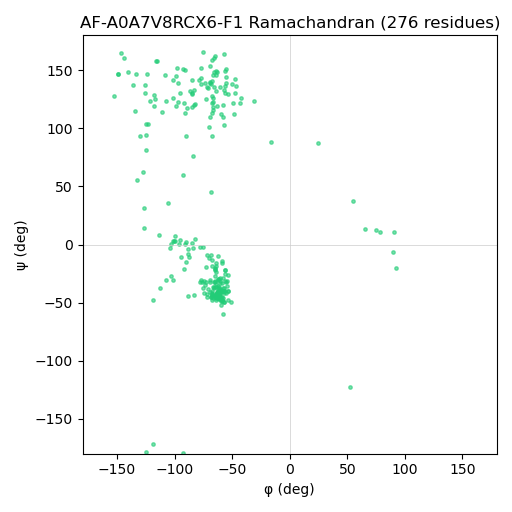 1 177 ? -8.217 11.653 14.008 1.00 93.38 177 ALA A CA 1
ATOM 1392 C C . ALA A 1 177 ? -9.380 12.603 13.680 1.00 93.38 177 ALA A C 1
ATOM 1394 O O . ALA A 1 177 ? -10.549 12.263 13.868 1.00 93.38 177 ALA A O 1
ATOM 1395 N N . GLY A 1 178 ? -9.077 13.775 13.111 1.00 91.38 178 GLY A N 1
ATOM 1396 C CA . GLY A 1 178 ? -10.088 14.727 12.652 1.00 91.38 178 GLY A CA 1
ATOM 1397 C C . GLY A 1 178 ? -10.928 14.193 11.488 1.00 91.38 178 GLY A C 1
ATOM 1398 O O . GLY A 1 178 ? -12.129 14.451 11.425 1.00 91.38 178 GLY A O 1
ATOM 1399 N N . HIS A 1 179 ? -10.327 13.428 10.571 1.00 89.69 179 HIS A N 1
ATOM 1400 C CA . HIS A 1 179 ? -11.060 12.756 9.497 1.00 89.69 179 HIS A CA 1
ATOM 1401 C C . HIS A 1 179 ? -12.034 11.709 10.055 1.00 89.69 179 HIS A C 1
ATOM 1403 O O . HIS A 1 179 ? -13.215 11.761 9.719 1.00 89.69 179 HIS A O 1
ATOM 1409 N N . TYR A 1 180 ? -11.587 10.848 10.973 1.00 91.56 180 TYR A N 1
ATOM 1410 C CA . TYR A 1 180 ? -12.450 9.885 11.663 1.00 91.56 180 TYR A CA 1
ATOM 1411 C C . TYR A 1 180 ? -13.609 10.561 12.401 1.00 91.56 180 TYR A C 1
ATOM 1413 O O . TYR A 1 180 ? -14.765 10.213 12.172 1.00 91.56 180 TYR A O 1
ATOM 1421 N N . ALA A 1 181 ? -13.332 11.600 13.196 1.00 89.75 181 ALA A N 1
ATOM 1422 C CA . ALA A 1 181 ? -14.371 12.346 13.903 1.00 89.75 181 ALA A CA 1
ATOM 1423 C C . ALA A 1 181 ? -15.428 12.936 12.949 1.00 89.75 181 ALA A C 1
ATOM 1425 O O . ALA A 1 181 ? -16.617 12.933 13.267 1.00 89.75 181 ALA A O 1
ATOM 1426 N N . ARG A 1 182 ? -15.016 13.414 11.764 1.00 87.69 182 ARG A N 1
ATOM 1427 C CA . ARG A 1 182 ? -15.943 13.923 10.742 1.00 87.69 182 ARG A CA 1
ATOM 1428 C C . ARG A 1 182 ? -16.798 12.825 10.114 1.00 87.69 182 ARG A C 1
ATOM 1430 O O . ARG A 1 182 ? -17.990 13.055 9.923 1.00 87.69 182 ARG A O 1
ATOM 1437 N N . ILE A 1 183 ? -16.219 11.657 9.821 1.00 87.94 183 ILE A N 1
ATOM 1438 C CA . ILE A 1 183 ? -16.977 10.505 9.309 1.00 87.94 183 ILE A CA 1
ATOM 1439 C C . ILE A 1 183 ? -18.027 10.075 10.343 1.00 87.94 183 ILE A C 1
ATOM 1441 O O . ILE A 1 183 ? -19.197 9.924 9.999 1.00 87.94 183 ILE A O 1
ATOM 1445 N N . CYS A 1 184 ? -17.648 9.954 11.620 1.00 86.06 184 CYS A N 1
ATOM 1446 C CA . CYS A 1 184 ? -18.572 9.540 12.681 1.00 86.06 184 CYS A CA 1
ATOM 1447 C C . CYS A 1 184 ? -19.737 10.523 12.889 1.00 86.06 184 CYS A C 1
ATOM 1449 O O . CYS A 1 184 ? -20.832 10.106 13.258 1.00 86.06 184 CYS A O 1
ATOM 1451 N N . LYS A 1 185 ? -19.536 11.820 12.621 1.00 82.31 185 LYS A N 1
ATOM 1452 C CA . LYS A 1 185 ? -20.571 12.864 12.741 1.00 82.31 185 LYS A CA 1
ATOM 1453 C C . LYS A 1 185 ? -21.521 12.973 11.534 1.00 82.31 185 LYS A C 1
ATOM 1455 O O . LYS A 1 185 ? -22.354 13.872 11.523 1.00 82.31 185 LYS A O 1
ATOM 1460 N N . LYS A 1 186 ? -21.425 12.082 10.535 1.00 68.56 186 LYS A N 1
ATOM 1461 C CA . LYS A 1 186 ? -22.257 12.085 9.309 1.00 68.56 186 LYS A CA 1
ATOM 1462 C C . LYS A 1 186 ? -22.231 13.418 8.538 1.00 68.56 186 LYS A C 1
ATOM 1464 O O . LYS A 1 186 ? -23.249 13.846 7.997 1.00 68.56 186 LYS A O 1
ATOM 1469 N N . HIS A 1 187 ? -21.085 14.098 8.483 1.00 60.47 187 HIS A N 1
ATOM 1470 C CA . HIS A 1 187 ? -20.972 15.311 7.667 1.00 60.47 187 HIS A CA 1
ATOM 1471 C C . HIS A 1 187 ? -21.119 15.000 6.166 1.00 60.47 187 HIS A C 1
ATOM 1473 O O . HIS A 1 187 ? -20.705 13.933 5.708 1.00 60.47 187 HIS A O 1
ATOM 1479 N N . MET A 1 188 ? -21.665 15.957 5.401 1.00 54.56 188 MET A N 1
ATOM 1480 C CA . MET A 1 188 ? -21.660 15.941 3.931 1.00 54.56 188 MET A CA 1
ATOM 1481 C C . MET A 1 188 ? -20.235 15.659 3.437 1.00 54.56 188 MET A C 1
ATOM 1483 O O . MET A 1 188 ? -19.319 16.380 3.823 1.00 54.56 188 MET A O 1
ATOM 1487 N N . ALA A 1 189 ? -20.073 14.579 2.661 1.00 63.06 189 ALA A N 1
ATOM 1488 C CA . ALA A 1 189 ? -18.837 14.098 2.031 1.00 63.06 189 ALA A CA 1
ATOM 1489 C C . ALA A 1 189 ? -17.536 14.542 2.745 1.00 63.06 189 ALA A C 1
ATOM 1491 O O . ALA A 1 189 ? -16.964 15.576 2.386 1.00 63.06 189 ALA A O 1
ATOM 1492 N N . PRO A 1 190 ? -17.042 13.795 3.756 1.00 66.44 190 PRO A N 1
ATOM 1493 C CA . PRO A 1 190 ? -15.827 14.177 4.467 1.00 66.44 190 PRO A CA 1
ATOM 1494 C C . PRO A 1 190 ? -14.662 14.369 3.479 1.00 66.44 190 PRO A C 1
ATOM 1496 O O . PRO A 1 190 ? -14.560 13.626 2.498 1.00 66.44 190 PRO A O 1
ATOM 1499 N N . PRO A 1 191 ? -13.763 15.343 3.727 1.00 69.25 191 PRO A N 1
ATOM 1500 C CA . PRO A 1 191 ? -12.619 15.582 2.854 1.00 69.25 191 PRO A CA 1
ATOM 1501 C C . PRO A 1 191 ? -11.788 14.306 2.721 1.00 69.25 191 PRO A C 1
ATOM 1503 O O . PRO A 1 191 ? -11.730 13.517 3.669 1.00 69.25 191 PRO A O 1
ATOM 1506 N N . SER A 1 192 ? -11.133 14.119 1.570 1.00 73.94 192 SER A N 1
ATOM 1507 C CA . SER A 1 192 ? -10.329 12.922 1.298 1.00 73.94 192 SER A CA 1
ATOM 1508 C C . SER A 1 192 ? -9.386 12.587 2.466 1.00 73.94 192 SER A C 1
ATOM 1510 O O . SER A 1 192 ? -8.814 13.506 3.065 1.00 73.94 192 SER A O 1
ATOM 1512 N N . PRO A 1 193 ? -9.180 11.295 2.778 1.00 82.50 193 PRO A N 1
ATOM 1513 C CA . PRO A 1 193 ? -8.257 10.881 3.827 1.00 82.50 193 PRO A CA 1
ATOM 1514 C C . PRO A 1 193 ? -6.840 11.446 3.613 1.00 82.50 193 PRO A C 1
ATOM 1516 O O . PRO A 1 193 ? -6.412 11.621 2.466 1.00 82.50 193 PRO A O 1
ATOM 1519 N N . PRO A 1 194 ? -6.069 11.677 4.692 1.00 80.81 194 PRO A N 1
ATOM 1520 C CA . PRO A 1 194 ? -4.754 12.316 4.609 1.00 80.81 194 PRO A CA 1
ATOM 1521 C C . PRO A 1 194 ? -3.701 11.500 3.842 1.00 80.81 194 PRO A C 1
ATOM 1523 O O . PRO A 1 194 ? -2.744 12.079 3.339 1.00 80.81 194 PRO A O 1
ATOM 1526 N N . CYS A 1 195 ? -3.870 10.182 3.707 1.00 86.12 195 CYS A N 1
ATOM 1527 C CA . CYS A 1 195 ? -2.903 9.279 3.064 1.00 86.12 195 CYS A CA 1
ATOM 1528 C C . CYS A 1 195 ? -3.339 8.807 1.667 1.00 86.12 195 CYS A C 1
ATOM 1530 O O . CYS A 1 195 ? -3.081 7.667 1.281 1.00 86.12 195 CYS A O 1
ATOM 1532 N N . GLN A 1 196 ? -4.007 9.679 0.909 1.00 89.81 196 GLN A N 1
ATOM 1533 C CA . GLN A 1 196 ? -4.377 9.414 -0.483 1.00 89.81 196 GLN A CA 1
ATOM 1534 C C . GLN A 1 196 ? -3.344 9.997 -1.459 1.00 89.81 196 GLN A C 1
ATOM 1536 O O . GLN A 1 196 ? -3.034 11.188 -1.355 1.00 89.81 196 GLN A O 1
ATOM 1541 N N . PRO A 1 197 ? -2.848 9.219 -2.440 1.00 91.06 197 PRO A N 1
ATOM 1542 C CA . PRO A 1 197 ? -2.027 9.773 -3.506 1.00 91.06 197 PRO A CA 1
ATOM 1543 C C . PRO A 1 197 ? -2.853 10.714 -4.387 1.00 91.06 197 PRO A C 1
ATOM 1545 O O . PRO A 1 197 ? -4.035 10.478 -4.655 1.00 91.06 197 PRO A O 1
ATOM 1548 N N . THR A 1 198 ? -2.218 11.772 -4.888 1.00 89.06 198 THR A N 1
ATOM 1549 C CA . THR A 1 198 ? -2.795 12.577 -5.974 1.00 89.06 198 THR A CA 1
ATOM 1550 C C . THR A 1 198 ? -2.896 11.745 -7.261 1.00 89.06 198 THR A C 1
ATOM 1552 O O . THR A 1 198 ? -2.169 10.757 -7.399 1.00 89.06 198 THR A O 1
ATOM 1555 N N . PRO A 1 199 ? -3.726 12.134 -8.249 1.00 88.44 199 PRO A N 1
ATOM 1556 C CA . PRO A 1 199 ? -3.789 11.429 -9.533 1.00 88.44 199 PRO A CA 1
ATOM 1557 C C . P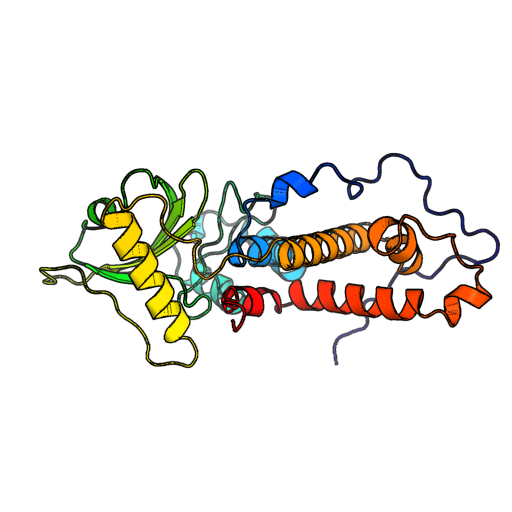RO A 1 199 ? -2.416 11.279 -10.206 1.00 88.44 199 PRO A C 1
ATOM 1559 O O . PRO A 1 199 ? -2.071 10.206 -10.693 1.00 88.44 199 PRO A O 1
ATOM 1562 N N . TYR A 1 200 ? -1.584 12.325 -10.145 1.00 88.38 200 TYR A N 1
ATOM 1563 C CA . TYR A 1 200 ? -0.216 12.285 -10.664 1.00 88.38 200 TYR A CA 1
ATOM 1564 C C . TYR A 1 200 ? 0.674 11.287 -9.906 1.00 88.38 200 TYR A C 1
ATOM 1566 O O . TYR A 1 200 ? 1.373 10.485 -10.524 1.00 88.38 200 TYR A O 1
ATOM 1574 N N . GLN A 1 201 ? 0.631 11.293 -8.568 1.00 92.75 201 GLN A N 1
ATOM 1575 C CA . GLN A 1 201 ? 1.377 10.327 -7.753 1.00 92.75 201 GLN A CA 1
ATOM 1576 C C . GLN A 1 201 ? 0.915 8.892 -8.015 1.00 92.75 201 GLN A C 1
ATOM 1578 O O . GLN A 1 201 ? 1.746 7.995 -8.114 1.00 92.75 201 GLN A O 1
ATOM 1583 N N . ARG A 1 202 ? -0.395 8.679 -8.166 1.00 92.94 202 ARG A N 1
ATOM 1584 C CA . ARG A 1 202 ? -0.989 7.380 -8.489 1.00 92.94 202 ARG A CA 1
ATOM 1585 C C . ARG A 1 202 ? -0.453 6.853 -9.816 1.00 92.94 202 ARG A C 1
ATOM 1587 O O . ARG A 1 202 ? 0.091 5.757 -9.839 1.00 92.94 202 ARG A O 1
ATOM 1594 N N . LEU A 1 203 ? -0.517 7.653 -10.881 1.00 91.06 203 LEU A N 1
ATOM 1595 C CA . LEU A 1 203 ? 0.037 7.290 -12.190 1.00 91.06 203 LEU A CA 1
ATOM 1596 C C . LEU A 1 203 ? 1.534 6.964 -12.110 1.00 91.06 203 LEU A C 1
ATOM 1598 O O . LEU A 1 203 ? 1.991 5.988 -12.702 1.00 91.06 203 LEU A O 1
ATOM 1602 N N . ALA A 1 204 ? 2.300 7.746 -11.345 1.00 93.00 204 ALA A N 1
ATOM 1603 C CA . ALA A 1 204 ? 3.718 7.477 -11.138 1.00 93.00 204 ALA A CA 1
ATOM 1604 C C . ALA A 1 204 ? 3.958 6.137 -10.417 1.00 93.00 204 ALA A C 1
ATOM 1606 O O . ALA A 1 204 ? 4.831 5.377 -10.830 1.00 93.00 204 ALA A O 1
ATOM 1607 N N . LEU A 1 205 ? 3.184 5.819 -9.374 1.00 96.06 205 LEU A N 1
ATOM 1608 C CA . LEU A 1 205 ? 3.297 4.554 -8.640 1.00 96.06 205 LEU A CA 1
ATOM 1609 C C . LEU A 1 205 ? 2.869 3.353 -9.491 1.00 96.06 205 LEU A C 1
ATOM 1611 O O . LEU A 1 205 ? 3.580 2.352 -9.496 1.00 96.06 205 LEU A O 1
ATOM 1615 N N . VAL A 1 206 ? 1.781 3.471 -10.259 1.00 95.19 206 VAL A N 1
ATOM 1616 C CA . VAL A 1 206 ? 1.335 2.441 -11.215 1.00 95.19 206 VAL A CA 1
ATOM 1617 C C . VAL A 1 206 ? 2.430 2.149 -12.236 1.00 95.19 206 VAL A C 1
ATOM 1619 O O . VAL A 1 206 ? 2.793 0.992 -12.431 1.00 95.19 206 VAL A O 1
ATOM 1622 N N . ARG A 1 207 ? 3.057 3.186 -12.805 1.00 94.75 207 ARG A N 1
ATOM 1623 C CA . ARG A 1 207 ? 4.181 3.009 -13.736 1.00 94.75 207 ARG A CA 1
ATOM 1624 C C . ARG A 1 207 ? 5.348 2.250 -13.098 1.00 94.75 207 ARG A C 1
ATOM 1626 O O . ARG A 1 207 ? 5.972 1.414 -13.744 1.00 94.75 207 ARG A O 1
ATOM 1633 N N . LEU A 1 208 ? 5.665 2.529 -11.833 1.00 97.19 208 LEU A N 1
ATOM 1634 C CA . LEU A 1 208 ? 6.722 1.812 -11.113 1.00 97.19 208 LEU A CA 1
ATOM 1635 C C . LEU A 1 208 ? 6.346 0.349 -10.816 1.00 97.19 208 LEU A C 1
ATOM 1637 O O . LEU A 1 208 ? 7.240 -0.497 -10.792 1.00 97.19 208 LEU A O 1
ATOM 1641 N N . LEU A 1 209 ? 5.061 0.032 -10.622 1.00 95.69 209 LEU A N 1
ATOM 1642 C CA . LEU A 1 209 ? 4.587 -1.354 -10.531 1.00 95.69 209 LEU A CA 1
ATOM 1643 C C . LEU A 1 209 ? 4.726 -2.080 -11.873 1.00 95.69 209 LEU A C 1
ATOM 1645 O O . LEU A 1 209 ? 5.342 -3.141 -11.905 1.00 95.69 209 LEU A O 1
ATOM 1649 N N . GLN A 1 210 ? 4.283 -1.465 -12.973 1.00 94.62 210 GLN A N 1
ATOM 1650 C CA . GLN A 1 210 ? 4.446 -2.011 -14.327 1.00 94.62 210 GLN A CA 1
ATOM 1651 C C . GLN A 1 210 ? 5.919 -2.292 -14.656 1.00 94.62 210 GLN A C 1
ATOM 1653 O O . GLN A 1 210 ? 6.248 -3.329 -15.223 1.00 94.62 210 GLN A O 1
ATOM 1658 N N . ILE A 1 211 ? 6.835 -1.406 -14.243 1.00 96.06 211 ILE A N 1
ATOM 1659 C CA . ILE A 1 211 ? 8.280 -1.633 -14.387 1.00 96.06 211 ILE A CA 1
ATOM 1660 C C . ILE A 1 211 ? 8.743 -2.857 -13.581 1.00 96.06 211 ILE A C 1
ATOM 1662 O O . ILE A 1 211 ? 9.554 -3.633 -14.083 1.00 96.06 211 ILE A O 1
ATOM 1666 N N . ASN A 1 212 ? 8.256 -3.055 -12.350 1.00 95.12 212 ASN A N 1
ATOM 1667 C CA . ASN A 1 212 ? 8.584 -4.252 -11.566 1.00 95.12 212 ASN A CA 1
ATOM 1668 C C . ASN A 1 212 ? 8.083 -5.534 -12.235 1.00 95.12 212 ASN A C 1
ATOM 1670 O O . ASN A 1 212 ? 8.827 -6.514 -12.271 1.00 95.12 212 ASN A O 1
ATOM 1674 N N . ASP A 1 213 ? 6.869 -5.512 -12.782 1.00 93.69 213 ASP A N 1
ATOM 1675 C CA . ASP A 1 213 ? 6.272 -6.664 -13.460 1.00 93.69 213 ASP A CA 1
ATOM 1676 C C . ASP A 1 213 ? 7.023 -6.999 -14.754 1.00 93.69 213 ASP A C 1
ATOM 1678 O O . ASP A 1 213 ? 7.410 -8.149 -14.963 1.00 93.69 213 ASP A O 1
ATOM 1682 N N . ALA A 1 214 ? 7.367 -5.989 -15.556 1.00 93.31 214 ALA A N 1
ATOM 1683 C CA . ALA A 1 214 ? 8.188 -6.166 -16.750 1.00 93.31 214 ALA A CA 1
ATOM 1684 C C . ALA A 1 214 ? 9.587 -6.714 -16.415 1.00 93.31 214 ALA A C 1
ATOM 1686 O O . ALA A 1 214 ? 10.063 -7.646 -17.061 1.00 93.31 214 ALA A O 1
ATOM 1687 N N . MET A 1 215 ? 10.244 -6.195 -15.369 1.00 94.19 215 MET A N 1
ATOM 1688 C CA . MET A 1 215 ? 11.535 -6.732 -14.917 1.00 94.19 215 MET A CA 1
ATOM 1689 C C . MET A 1 215 ? 11.429 -8.189 -14.455 1.00 94.19 215 MET A C 1
ATOM 1691 O O . MET A 1 215 ? 12.334 -8.976 -14.727 1.00 94.19 215 MET A O 1
ATOM 1695 N N . ALA A 1 216 ? 10.352 -8.556 -13.754 1.00 90.75 216 ALA A N 1
ATOM 1696 C CA . ALA A 1 216 ? 10.117 -9.931 -13.319 1.00 90.75 216 ALA A CA 1
ATOM 1697 C C . ALA A 1 216 ? 9.887 -10.879 -14.509 1.00 90.75 216 ALA A C 1
ATOM 1699 O O . ALA A 1 216 ? 10.311 -12.031 -14.450 1.00 90.75 216 ALA A O 1
ATOM 1700 N N . ALA A 1 217 ? 9.294 -10.376 -15.595 1.00 90.44 217 ALA A N 1
ATOM 1701 C CA . ALA A 1 217 ? 9.129 -11.083 -16.864 1.00 90.44 217 ALA A CA 1
ATOM 1702 C C . ALA A 1 217 ? 10.403 -11.123 -17.737 1.00 90.44 217 ALA A C 1
ATOM 1704 O O . ALA A 1 217 ? 10.396 -11.732 -18.803 1.00 90.44 217 ALA A O 1
ATOM 1705 N N . GLY A 1 218 ? 11.506 -10.500 -17.302 1.00 93.00 218 GLY A N 1
ATOM 1706 C CA . GLY A 1 218 ? 12.785 -10.510 -18.020 1.00 93.00 218 GLY A CA 1
ATOM 1707 C C . GLY A 1 218 ? 12.981 -9.365 -19.018 1.00 93.00 218 GLY A C 1
ATOM 1708 O O . GLY A 1 218 ? 13.952 -9.393 -19.772 1.00 93.00 218 GLY A O 1
ATOM 1709 N N . ALA A 1 219 ? 12.113 -8.347 -19.010 1.00 92.56 219 ALA A N 1
ATOM 1710 C CA . ALA A 1 219 ? 12.238 -7.186 -19.886 1.00 92.56 219 ALA A CA 1
ATOM 1711 C C . ALA A 1 219 ? 13.552 -6.427 -19.642 1.00 92.56 219 ALA A C 1
ATOM 1713 O O . ALA A 1 219 ? 13.947 -6.138 -18.504 1.00 92.56 219 ALA A O 1
ATOM 1714 N N . THR A 1 220 ? 14.219 -6.050 -20.729 1.00 92.94 220 THR A N 1
ATOM 1715 C CA . THR A 1 220 ? 15.424 -5.222 -20.678 1.00 92.94 220 THR A CA 1
ATOM 1716 C C . THR A 1 220 ? 15.078 -3.757 -20.388 1.00 92.94 220 THR A C 1
ATOM 1718 O O . THR A 1 220 ? 13.945 -3.306 -20.551 1.00 92.94 220 THR A O 1
ATOM 1721 N N . CYS A 1 221 ? 16.080 -2.952 -20.017 1.00 94.12 221 CYS A N 1
ATOM 1722 C CA . CYS A 1 221 ? 15.912 -1.499 -19.869 1.00 94.12 221 CYS A CA 1
ATOM 1723 C C . CYS A 1 221 ? 15.367 -0.842 -21.152 1.00 94.12 221 CYS A C 1
ATOM 1725 O O . CYS A 1 221 ? 14.605 0.125 -21.090 1.00 94.12 221 CYS A O 1
ATOM 1727 N N . ARG A 1 222 ? 15.727 -1.390 -22.317 1.00 92.19 222 ARG A N 1
ATOM 1728 C CA . ARG A 1 222 ? 15.267 -0.912 -23.618 1.00 92.19 222 ARG A CA 1
A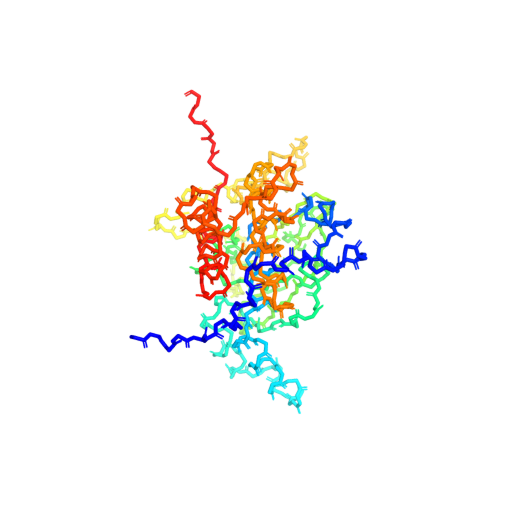TOM 1729 C C . ARG A 1 222 ? 13.812 -1.297 -23.894 1.00 92.19 222 ARG A C 1
ATOM 1731 O O . ARG A 1 222 ? 13.061 -0.430 -24.330 1.00 92.19 222 ARG A O 1
ATOM 1738 N N . ASP A 1 223 ? 13.405 -2.525 -23.560 1.00 92.44 223 ASP A N 1
ATOM 1739 C CA . ASP A 1 223 ? 11.996 -2.939 -23.635 1.00 92.44 223 ASP A CA 1
ATOM 1740 C C . ASP A 1 223 ? 11.137 -2.032 -22.750 1.00 92.44 223 ASP A C 1
ATOM 1742 O O . ASP A 1 223 ? 10.155 -1.456 -23.206 1.00 92.44 223 ASP A O 1
ATOM 1746 N N . ILE A 1 224 ? 11.554 -1.819 -21.499 1.00 93.94 224 ILE A N 1
ATOM 1747 C CA . ILE A 1 224 ? 10.839 -0.970 -20.537 1.00 93.94 224 ILE A CA 1
ATOM 1748 C C . ILE A 1 224 ? 10.741 0.477 -21.039 1.00 93.94 224 ILE A C 1
ATOM 1750 O O . ILE A 1 224 ? 9.688 1.109 -20.916 1.00 93.94 224 ILE A O 1
ATOM 1754 N N . ALA A 1 225 ? 11.819 1.012 -21.620 1.00 94.38 225 ALA A N 1
ATOM 1755 C CA . ALA A 1 225 ? 11.826 2.373 -22.140 1.00 94.38 225 ALA A CA 1
ATOM 1756 C C . ALA A 1 225 ? 10.753 2.576 -23.211 1.00 94.38 225 ALA A C 1
ATOM 1758 O O . ALA A 1 225 ? 9.994 3.533 -23.106 1.00 94.38 225 ALA A O 1
ATOM 1759 N N . TRP A 1 226 ? 10.645 1.675 -24.187 1.00 93.00 226 TRP A N 1
ATOM 1760 C CA . TRP A 1 226 ? 9.753 1.872 -25.335 1.00 93.00 226 TRP A CA 1
ATOM 1761 C C . TRP A 1 226 ? 8.372 1.240 -25.188 1.00 93.00 226 TRP A C 1
ATOM 1763 O O . TRP A 1 226 ? 7.491 1.546 -25.977 1.00 93.00 226 TRP A O 1
ATOM 1773 N N . THR A 1 227 ? 8.144 0.403 -24.175 1.00 89.38 227 THR A N 1
ATOM 1774 C CA . THR A 1 227 ? 6.811 -0.167 -23.912 1.00 89.38 227 THR A CA 1
ATOM 1775 C C . THR A 1 227 ? 6.070 0.536 -22.778 1.00 89.38 227 THR A C 1
ATOM 1777 O O . THR A 1 227 ? 4.846 0.606 -22.818 1.00 89.38 227 THR A O 1
ATOM 1780 N N . ILE A 1 228 ? 6.784 1.082 -21.784 1.00 91.38 228 ILE A N 1
ATOM 1781 C CA . ILE A 1 228 ? 6.176 1.646 -20.565 1.00 91.38 228 ILE A CA 1
ATOM 1782 C C . ILE A 1 228 ? 6.491 3.136 -20.406 1.00 91.38 228 ILE A C 1
ATOM 1784 O O . ILE A 1 228 ? 5.607 3.937 -20.105 1.00 91.38 228 ILE A O 1
ATOM 1788 N N . VAL A 1 229 ? 7.758 3.534 -20.557 1.00 92.50 229 VAL A N 1
ATOM 1789 C CA . VAL A 1 229 ? 8.191 4.897 -20.190 1.00 92.50 229 VAL A CA 1
ATOM 1790 C C . VAL A 1 229 ? 7.914 5.909 -21.305 1.00 92.50 229 VAL A C 1
ATOM 1792 O O . VAL A 1 229 ? 7.428 7.006 -21.031 1.00 92.50 229 VAL A O 1
ATOM 1795 N N . PHE A 1 230 ? 8.199 5.528 -22.547 1.00 91.94 230 PHE A N 1
ATOM 1796 C CA . PHE A 1 230 ? 8.101 6.348 -23.752 1.00 91.94 230 PHE A CA 1
ATOM 1797 C C . PHE A 1 230 ? 7.373 5.592 -24.884 1.00 91.94 230 PHE A C 1
ATOM 1799 O O . PHE A 1 230 ? 7.912 5.472 -25.982 1.00 91.94 230 PHE A O 1
ATOM 1806 N N . PRO A 1 231 ? 6.143 5.087 -24.665 1.00 86.88 231 PRO A N 1
ATOM 1807 C CA . PRO A 1 231 ? 5.460 4.209 -25.623 1.00 86.88 231 PRO A CA 1
ATOM 1808 C C . PRO A 1 231 ? 5.128 4.858 -26.974 1.00 86.88 231 PRO A C 1
ATOM 1810 O O . PRO A 1 231 ? 4.806 4.164 -27.930 1.00 86.88 231 PRO A O 1
ATOM 1813 N N . LYS A 1 232 ? 5.177 6.192 -27.057 1.00 88.31 232 LYS A N 1
ATOM 1814 C CA . LYS A 1 232 ? 4.880 6.965 -28.273 1.00 88.31 232 LYS A CA 1
ATOM 1815 C C . LYS A 1 232 ? 6.129 7.493 -28.982 1.00 88.31 232 LYS A C 1
ATOM 1817 O O . LYS A 1 232 ? 6.001 8.230 -29.951 1.00 88.31 232 LYS A O 1
ATOM 1822 N N . HIS A 1 233 ? 7.317 7.204 -28.458 1.00 87.38 233 HIS A N 1
ATOM 1823 C CA . HIS A 1 233 ? 8.570 7.657 -29.051 1.00 87.38 233 HIS A CA 1
ATOM 1824 C C . HIS A 1 233 ? 9.087 6.616 -30.046 1.00 87.38 233 HIS A C 1
ATOM 1826 O O . HIS A 1 233 ? 8.891 5.414 -29.863 1.00 87.3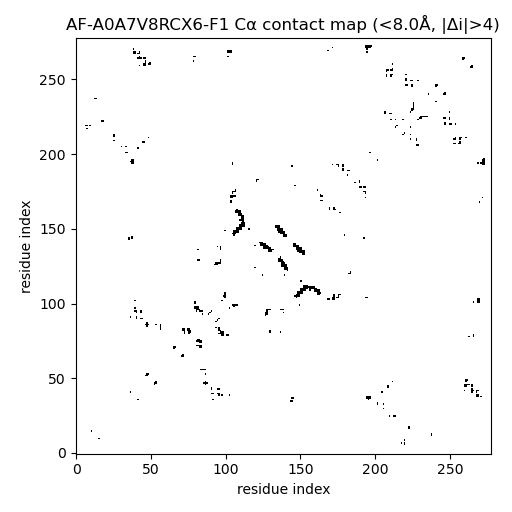8 233 HIS A O 1
ATOM 1832 N N . GLU A 1 234 ? 9.802 7.076 -31.069 1.00 86.69 234 GLU A N 1
ATOM 1833 C CA . GLU A 1 234 ? 10.506 6.186 -31.986 1.00 86.69 234 GLU A CA 1
ATOM 1834 C C . GLU A 1 234 ? 11.687 5.498 -31.290 1.00 86.69 234 GLU A C 1
ATOM 1836 O O . GLU A 1 234 ? 12.442 6.103 -30.522 1.00 86.69 234 GLU A O 1
ATOM 1841 N N . CYS A 1 235 ? 11.872 4.209 -31.576 1.00 87.56 235 CYS A N 1
ATOM 1842 C CA . CYS A 1 235 ? 12.972 3.437 -31.015 1.00 87.56 235 CYS A CA 1
ATOM 1843 C C . CYS A 1 235 ? 14.327 3.935 -31.545 1.00 87.56 235 CYS A C 1
ATOM 1845 O O . CYS A 1 235 ? 14.639 3.800 -32.725 1.00 87.56 235 CYS A O 1
ATOM 1847 N N . LEU A 1 236 ? 15.188 4.419 -30.649 1.00 85.06 236 LEU A N 1
ATOM 1848 C CA . LEU A 1 236 ? 16.537 4.885 -31.003 1.00 85.06 236 LEU A CA 1
ATOM 1849 C C . LEU A 1 236 ? 17.453 3.741 -31.457 1.00 85.06 236 LEU A C 1
ATOM 1851 O O . LEU A 1 236 ? 17.478 2.700 -30.805 1.00 85.06 236 LEU A O 1
ATOM 1855 N N . SER A 1 237 ? 18.299 3.938 -32.471 1.00 87.25 237 SER A N 1
ATOM 1856 C CA . SER A 1 237 ? 19.322 2.953 -32.883 1.00 87.25 237 SER A CA 1
ATOM 1857 C C . SER A 1 237 ? 20.292 2.578 -31.745 1.00 87.25 237 SER A C 1
ATOM 1859 O O . SER A 1 237 ? 20.388 3.275 -30.733 1.00 87.25 237 SER A O 1
ATOM 1861 N N . GLY A 1 238 ? 21.039 1.474 -31.884 1.00 83.25 238 GLY A N 1
ATOM 1862 C CA . GLY A 1 238 ? 21.901 0.956 -30.809 1.00 83.25 238 GLY A CA 1
ATOM 1863 C C . GLY A 1 238 ? 22.924 1.969 -30.270 1.00 83.25 238 GLY A C 1
ATOM 1864 O O . GLY A 1 238 ? 23.101 2.082 -29.055 1.00 83.25 238 GLY A O 1
ATOM 1865 N N . MET A 1 239 ? 23.564 2.745 -31.150 1.00 85.31 239 MET A N 1
ATOM 1866 C CA . MET A 1 239 ? 24.517 3.786 -30.746 1.00 85.31 239 MET A CA 1
ATOM 1867 C C . MET A 1 239 ? 23.809 4.986 -30.103 1.00 85.31 239 MET A C 1
ATOM 1869 O O . MET A 1 239 ? 24.215 5.419 -29.025 1.00 85.31 239 MET A O 1
ATOM 1873 N N . ALA A 1 240 ? 22.712 5.460 -30.705 1.00 88.12 240 ALA A N 1
ATOM 1874 C CA . ALA A 1 240 ? 21.919 6.569 -30.173 1.00 88.12 240 ALA A CA 1
ATOM 1875 C C . ALA A 1 240 ? 21.355 6.245 -28.777 1.00 88.12 240 ALA A C 1
ATOM 1877 O O . ALA A 1 240 ? 21.408 7.066 -27.865 1.00 88.12 240 ALA A O 1
ATOM 1878 N N . TRP A 1 241 ? 20.909 5.006 -28.563 1.00 90.88 241 TRP A N 1
ATOM 1879 C CA . TRP A 1 241 ? 20.408 4.521 -27.280 1.00 90.88 241 TRP A CA 1
ATOM 1880 C C . TRP A 1 241 ? 21.448 4.559 -26.161 1.00 90.88 241 TRP A C 1
ATOM 1882 O O . TRP A 1 241 ? 21.133 4.999 -25.052 1.00 90.88 241 TRP A O 1
ATOM 1892 N N . LYS A 1 242 ? 22.686 4.117 -26.423 1.00 89.25 242 LYS A N 1
ATOM 1893 C CA . LYS A 1 242 ? 23.723 3.986 -25.386 1.00 89.25 242 LYS A CA 1
ATOM 1894 C C . LYS A 1 242 ? 24.012 5.312 -24.674 1.00 89.25 242 LYS A C 1
ATOM 1896 O O . LYS A 1 242 ? 24.189 5.284 -23.454 1.00 89.25 242 LYS A O 1
ATOM 1901 N N . GLY A 1 243 ? 24.000 6.429 -25.406 1.00 90.00 243 GLY A N 1
ATOM 1902 C CA . GLY A 1 243 ? 24.211 7.788 -24.885 1.00 90.00 243 GLY A CA 1
ATOM 1903 C C . GLY A 1 243 ? 22.935 8.586 -24.577 1.00 90.00 243 GLY A C 1
ATOM 1904 O O . GLY A 1 243 ? 23.027 9.734 -24.146 1.00 90.00 243 GLY A O 1
ATOM 1905 N N . SER A 1 244 ? 21.753 8.003 -24.788 1.00 93.62 244 SER A N 1
ATOM 1906 C CA . SER A 1 244 ? 20.474 8.723 -24.730 1.00 93.62 244 SER A CA 1
ATOM 1907 C C . SER A 1 244 ? 20.070 9.188 -23.321 1.00 93.62 244 SER A C 1
ATOM 1909 O O . SER A 1 244 ? 20.429 8.596 -22.291 1.00 93.62 244 SER A O 1
ATOM 1911 N N . ALA A 1 245 ? 19.273 10.258 -23.261 1.00 94.31 245 ALA A N 1
ATOM 1912 C CA . ALA A 1 245 ? 18.639 10.700 -22.019 1.00 94.31 245 ALA A CA 1
ATOM 1913 C C . ALA A 1 245 ? 17.551 9.709 -21.569 1.00 94.31 245 ALA A C 1
ATOM 1915 O O . ALA A 1 245 ? 17.383 9.478 -20.371 1.00 94.31 245 ALA A O 1
ATOM 1916 N N . GLU A 1 246 ? 16.884 9.065 -22.522 1.00 94.50 246 GLU A N 1
ATOM 1917 C CA . GLU A 1 246 ? 15.844 8.058 -22.352 1.00 94.50 246 GLU A CA 1
ATOM 1918 C C . GLU A 1 246 ? 16.376 6.844 -21.597 1.00 94.50 246 GLU A C 1
ATOM 1920 O O . GLU A 1 246 ? 15.772 6.424 -20.608 1.00 94.50 246 GLU A O 1
ATOM 1925 N N . ARG A 1 247 ? 17.565 6.345 -21.966 1.00 95.19 247 ARG A N 1
ATOM 1926 C CA . ARG A 1 247 ? 18.238 5.260 -21.239 1.00 95.19 247 ARG A CA 1
ATOM 1927 C C . ARG A 1 247 ? 18.507 5.638 -19.786 1.00 95.19 247 ARG A C 1
ATOM 1929 O O . ARG A 1 247 ? 18.182 4.870 -18.881 1.00 95.19 247 ARG A O 1
ATOM 1936 N N . ARG A 1 248 ? 19.067 6.828 -19.531 1.00 97.00 248 ARG A N 1
ATOM 1937 C CA . ARG A 1 248 ? 19.334 7.310 -18.159 1.00 97.00 248 ARG A CA 1
ATOM 1938 C C . ARG A 1 248 ? 18.044 7.480 -17.352 1.00 97.00 248 ARG A C 1
ATOM 1940 O O . ARG A 1 248 ? 17.991 7.095 -16.184 1.00 97.00 248 ARG A O 1
ATOM 1947 N N . HIS A 1 249 ? 16.997 8.020 -17.972 1.00 96.88 249 HIS A N 1
ATOM 1948 C CA . HIS A 1 249 ? 15.689 8.185 -17.346 1.00 96.88 249 HIS A CA 1
ATOM 1949 C C . HIS A 1 249 ? 15.058 6.834 -16.990 1.00 96.88 249 HIS A C 1
ATOM 1951 O O . HIS A 1 249 ? 14.589 6.664 -15.863 1.00 96.88 249 HIS A O 1
ATOM 1957 N N . CYS A 1 250 ? 15.093 5.870 -17.913 1.00 96.62 250 CYS A N 1
ATOM 1958 C CA . CYS A 1 250 ? 14.591 4.517 -17.699 1.00 96.62 250 CYS A CA 1
ATOM 1959 C C . CYS A 1 250 ? 15.327 3.830 -16.539 1.00 96.62 250 CYS A C 1
ATOM 1961 O O . CYS A 1 250 ? 14.690 3.372 -15.591 1.00 96.62 250 CYS A O 1
ATOM 1963 N N . TRP A 1 251 ? 16.664 3.879 -16.517 1.00 97.69 251 TRP A N 1
ATOM 1964 C CA . TRP A 1 251 ? 17.461 3.342 -15.406 1.00 97.69 251 TRP A CA 1
ATOM 1965 C C . TRP A 1 251 ? 17.110 3.950 -14.052 1.00 97.69 251 TRP A C 1
ATOM 1967 O O . TRP A 1 251 ? 17.041 3.241 -13.046 1.00 97.69 251 TRP A O 1
ATOM 1977 N N . ARG A 1 252 ? 16.854 5.260 -14.007 1.00 98.00 252 ARG A N 1
ATOM 1978 C CA . ARG A 1 252 ? 16.423 5.929 -12.777 1.00 98.00 252 ARG A CA 1
ATOM 1979 C C . ARG A 1 252 ? 15.074 5.394 -12.294 1.00 98.00 252 ARG A C 1
ATOM 1981 O O . ARG A 1 252 ? 14.934 5.166 -11.093 1.00 98.00 252 ARG A O 1
ATOM 1988 N N . LEU A 1 253 ? 14.106 5.186 -13.190 1.00 97.94 253 LEU A N 1
ATOM 1989 C CA . LEU A 1 253 ? 12.798 4.618 -12.842 1.00 97.94 253 LEU A CA 1
ATOM 1990 C C . LEU A 1 253 ? 12.907 3.150 -12.411 1.00 97.94 253 LEU A C 1
ATOM 1992 O O . LEU A 1 253 ? 12.357 2.790 -11.376 1.00 97.94 253 LEU A O 1
ATOM 1996 N N . ILE A 1 254 ? 13.699 2.339 -13.117 1.00 98.19 254 ILE A N 1
ATOM 1997 C CA . ILE A 1 254 ? 14.049 0.965 -12.720 1.00 98.19 254 ILE A CA 1
ATOM 1998 C C . ILE A 1 254 ? 14.630 0.945 -11.301 1.00 98.19 254 ILE A C 1
ATOM 2000 O O . ILE A 1 254 ? 14.191 0.179 -10.443 1.00 98.19 254 ILE A O 1
ATOM 2004 N N . GLY A 1 255 ? 15.581 1.837 -11.013 1.00 98.19 255 GLY A N 1
ATOM 2005 C CA . GLY A 1 255 ? 16.157 1.977 -9.679 1.00 98.19 255 GLY A CA 1
ATOM 2006 C C . GLY A 1 255 ? 15.130 2.401 -8.624 1.00 98.19 255 GLY A C 1
ATOM 2007 O O . GLY A 1 255 ? 15.187 1.925 -7.493 1.00 98.19 255 GLY A O 1
ATOM 2008 N N . GLN A 1 256 ? 14.177 3.275 -8.966 1.00 98.06 256 GLN A N 1
ATOM 2009 C CA . GLN A 1 256 ? 13.081 3.662 -8.068 1.00 98.06 256 GLN A CA 1
ATOM 2010 C C . GLN A 1 256 ? 12.132 2.489 -7.779 1.00 98.06 256 GLN A C 1
ATOM 2012 O O . GLN A 1 256 ? 11.832 2.244 -6.611 1.00 98.06 256 GLN A O 1
ATOM 2017 N N . ALA A 1 257 ? 11.722 1.743 -8.807 1.00 97.62 257 ALA A N 1
ATOM 2018 C CA . ALA A 1 257 ? 10.830 0.591 -8.689 1.00 97.62 257 ALA A CA 1
ATOM 2019 C C . ALA A 1 257 ? 11.438 -0.504 -7.793 1.00 97.62 257 ALA A C 1
ATOM 2021 O O . ALA A 1 257 ? 10.802 -0.939 -6.827 1.00 97.62 257 ALA A O 1
ATOM 2022 N N . LYS A 1 258 ? 12.722 -0.835 -8.016 1.00 97.44 258 LYS A N 1
ATOM 2023 C CA . LYS A 1 258 ? 13.487 -1.755 -7.158 1.00 97.44 258 LYS A CA 1
ATOM 2024 C C . LYS A 1 258 ? 13.574 -1.254 -5.718 1.00 97.44 258 LYS A C 1
ATOM 2026 O O . LYS A 1 258 ? 13.361 -2.024 -4.788 1.00 97.44 258 LYS A O 1
ATOM 2031 N N . ARG A 1 259 ? 13.862 0.034 -5.497 1.00 97.81 259 ARG A N 1
ATOM 2032 C CA . ARG A 1 259 ? 13.936 0.584 -4.131 1.00 97.81 259 ARG A CA 1
ATOM 2033 C C . ARG A 1 259 ? 12.616 0.444 -3.380 1.00 97.81 259 ARG A C 1
ATOM 2035 O O . ARG A 1 259 ? 12.647 0.078 -2.211 1.00 97.81 259 ARG A O 1
ATOM 2042 N N . LEU A 1 260 ? 11.476 0.708 -4.022 1.00 97.62 260 LEU A N 1
ATOM 2043 C CA . LEU A 1 260 ? 10.163 0.534 -3.388 1.00 97.62 260 LEU A CA 1
ATOM 2044 C C . LEU A 1 260 ? 9.878 -0.941 -3.068 1.00 97.62 260 LEU A C 1
ATOM 2046 O O . LEU A 1 260 ? 9.472 -1.251 -1.948 1.00 97.62 260 LEU A O 1
ATOM 2050 N N . GLN A 1 261 ? 10.182 -1.853 -3.994 1.00 96.44 261 GLN A N 1
ATOM 2051 C CA . GLN A 1 261 ? 10.064 -3.300 -3.782 1.00 96.44 261 GLN A CA 1
ATOM 2052 C C . GLN A 1 261 ? 10.935 -3.779 -2.603 1.00 96.44 261 GLN A C 1
ATOM 2054 O O . GLN A 1 261 ? 10.465 -4.506 -1.727 1.00 96.44 261 GLN A O 1
ATOM 2059 N N . HIS A 1 262 ? 12.189 -3.328 -2.520 1.00 95.00 262 HIS A N 1
ATOM 2060 C CA . HIS A 1 262 ? 13.179 -3.747 -1.521 1.00 95.00 262 HIS A CA 1
ATOM 2061 C C . HIS A 1 262 ? 13.199 -2.844 -0.273 1.00 95.00 262 HIS A C 1
ATOM 2063 O O . HIS A 1 262 ? 14.214 -2.240 0.064 1.00 95.00 262 HIS A O 1
ATOM 2069 N N . GLY A 1 263 ? 12.059 -2.753 0.419 1.00 90.56 263 GLY A N 1
ATOM 2070 C CA . GLY A 1 263 ? 11.927 -2.063 1.715 1.00 90.56 263 GLY A CA 1
ATOM 2071 C C . GLY A 1 263 ? 11.503 -0.593 1.631 1.00 90.56 263 GLY A C 1
ATOM 2072 O O . GLY A 1 263 ? 10.934 -0.059 2.580 1.00 90.56 263 GLY A O 1
ATOM 2073 N N . GLY A 1 264 ? 11.685 0.061 0.481 1.00 94.75 264 GLY A N 1
ATOM 2074 C CA . GLY A 1 264 ? 11.263 1.449 0.278 1.00 94.75 264 GLY A CA 1
ATOM 2075 C C . GLY A 1 264 ? 9.749 1.665 0.352 1.00 94.75 264 GLY A C 1
ATOM 2076 O O . GLY A 1 264 ? 9.329 2.796 0.582 1.00 94.75 264 GLY A O 1
ATOM 2077 N N . HIS A 1 265 ? 8.934 0.614 0.216 1.00 96.12 265 HIS A N 1
ATOM 2078 C CA . HIS A 1 265 ? 7.480 0.664 0.402 1.00 96.12 265 HIS A CA 1
ATOM 2079 C C . HIS A 1 265 ? 7.070 1.233 1.768 1.00 96.12 265 HIS A C 1
ATOM 2081 O O . HIS A 1 265 ? 6.063 1.929 1.844 1.00 96.12 265 HIS A O 1
ATOM 2087 N N . LEU A 1 266 ? 7.871 1.037 2.826 1.00 94.88 266 LEU A N 1
ATOM 2088 C CA . LEU A 1 266 ? 7.599 1.614 4.149 1.00 94.88 266 LEU A CA 1
ATOM 2089 C C . LEU A 1 266 ? 7.555 3.145 4.123 1.00 94.88 266 LEU A C 1
ATOM 2091 O O . LEU A 1 266 ? 6.814 3.753 4.887 1.00 94.88 266 LEU A O 1
ATOM 2095 N N . ARG A 1 267 ? 8.292 3.786 3.206 1.00 93.88 267 ARG A N 1
ATOM 2096 C CA . ARG A 1 267 ? 8.234 5.245 3.043 1.00 93.88 267 ARG A CA 1
ATOM 2097 C C . ARG A 1 267 ? 6.865 5.705 2.559 1.00 93.88 267 ARG A C 1
ATOM 2099 O O . ARG A 1 267 ? 6.453 6.791 2.937 1.00 93.88 267 ARG A O 1
ATOM 2106 N N . LEU A 1 268 ? 6.158 4.888 1.770 1.00 95.19 268 LEU A N 1
ATOM 2107 C CA . LEU A 1 268 ? 4.806 5.210 1.306 1.00 95.19 268 LEU A CA 1
ATOM 2108 C C . LEU A 1 268 ? 3.824 5.290 2.480 1.00 95.19 268 LEU A C 1
ATOM 2110 O O . LEU A 1 268 ? 2.944 6.141 2.474 1.00 95.19 268 LEU A O 1
ATOM 2114 N N . LEU A 1 269 ? 4.016 4.479 3.523 1.00 93.31 269 LEU A N 1
ATOM 2115 C CA . LEU A 1 269 ? 3.158 4.480 4.712 1.00 93.31 269 LEU A CA 1
ATOM 2116 C C . LEU A 1 269 ? 3.235 5.790 5.507 1.00 93.31 269 LEU A C 1
ATOM 2118 O O . LEU A 1 269 ? 2.264 6.161 6.166 1.00 93.31 269 LEU A O 1
ATOM 2122 N N . ALA A 1 270 ? 4.364 6.493 5.423 1.00 86.44 270 ALA A N 1
ATOM 2123 C CA . ALA A 1 270 ? 4.566 7.798 6.043 1.00 86.44 270 ALA A CA 1
ATOM 2124 C C . ALA A 1 270 ? 4.139 8.970 5.139 1.00 86.44 270 ALA A C 1
ATOM 2126 O O . ALA A 1 270 ? 4.121 10.114 5.593 1.00 86.44 270 ALA A O 1
ATOM 2127 N N . LEU A 1 271 ? 3.800 8.720 3.867 1.00 83.75 271 LEU A N 1
ATOM 2128 C CA . LEU A 1 271 ? 3.378 9.783 2.963 1.00 83.75 271 LEU A CA 1
ATOM 2129 C C . LEU A 1 271 ? 1.968 10.262 3.294 1.00 83.75 271 LEU A C 1
ATOM 2131 O O . LEU A 1 271 ? 1.030 9.491 3.515 1.00 83.75 271 LEU A O 1
ATOM 2135 N N . THR A 1 272 ? 1.818 11.577 3.229 1.00 75.81 272 THR A N 1
ATOM 2136 C CA . THR A 1 272 ? 0.528 12.246 3.200 1.00 75.81 272 THR A CA 1
ATOM 2137 C C . THR A 1 272 ? 0.348 12.983 1.891 1.00 75.81 272 THR A C 1
ATOM 2139 O O . THR A 1 272 ? 1.303 13.322 1.184 1.00 75.81 272 THR A O 1
ATOM 2142 N N . ARG A 1 273 ? -0.912 13.241 1.555 1.00 63.31 273 ARG A N 1
ATOM 2143 C CA . ARG A 1 273 ? -1.264 14.210 0.533 1.00 63.31 273 ARG A CA 1
ATOM 2144 C C . ARG A 1 273 ? -0.711 15.557 0.991 1.00 63.31 273 ARG A C 1
ATOM 2146 O O . ARG A 1 273 ? -1.194 16.100 1.984 1.00 63.31 273 ARG A O 1
ATOM 2153 N N . SER A 1 274 ? 0.290 16.100 0.293 1.00 51.59 274 SER A N 1
ATOM 2154 C CA . SER A 1 274 ? 0.653 17.492 0.536 1.00 51.59 274 SER A CA 1
ATOM 2155 C C . SER A 1 274 ? -0.556 18.332 0.138 1.00 51.59 274 SER A C 1
ATOM 2157 O O . SER A 1 274 ? -1.053 18.271 -0.991 1.00 51.59 274 SER A O 1
ATOM 2159 N N . VAL A 1 275 ? -1.107 19.059 1.103 1.00 41.25 275 VAL A N 1
ATOM 2160 C CA . VAL A 1 275 ? -2.012 20.151 0.776 1.00 41.25 275 VAL A CA 1
ATOM 2161 C C . VAL A 1 275 ? -1.105 21.170 0.104 1.00 41.25 275 VAL A C 1
ATOM 2163 O O . VAL A 1 275 ? -0.150 21.638 0.726 1.00 41.25 275 VAL A O 1
ATOM 2166 N N . GLY A 1 276 ? -1.308 21.398 -1.196 1.00 32.84 276 GLY A N 1
ATOM 2167 C CA . GLY A 1 276 ? -0.573 22.427 -1.919 1.00 32.84 276 GLY A CA 1
ATOM 2168 C C . GLY A 1 276 ? -0.616 23.707 -1.094 1.00 32.84 276 GLY A C 1
ATOM 2169 O O . GLY A 1 276 ? -1.682 24.074 -0.600 1.00 32.84 276 GLY A O 1
ATOM 2170 N N . LYS A 1 277 ? 0.548 24.325 -0.876 1.00 28.80 277 LYS A N 1
ATOM 2171 C CA . LYS A 1 277 ? 0.588 25.686 -0.350 1.00 28.80 277 LYS A CA 1
ATOM 2172 C C . LYS A 1 277 ? -0.204 26.537 -1.344 1.00 28.80 277 LYS A C 1
ATOM 2174 O O . LYS A 1 277 ? 0.211 26.633 -2.498 1.00 28.80 277 LYS A O 1
ATOM 2179 N N . GLY A 1 278 ? -1.381 26.992 -0.920 1.00 30.17 278 GLY A N 1
ATOM 2180 C CA . GLY A 1 278 ? -2.071 28.106 -1.562 1.00 30.17 278 GLY A CA 1
ATOM 2181 C C . GLY A 1 278 ? -1.297 29.392 -1.338 1.00 30.17 278 GLY A C 1
ATOM 2182 O O . GLY A 1 278 ? -0.500 29.428 -0.368 1.00 30.17 278 GLY A O 1
#